Protein AF-A0A1A2BLT1-F1 (afdb_monomer)

pLDDT: mean 90.65, std 16.23, range [33.19, 98.81]

Secondary structure (DSSP, 8-state):
----PPPPPPPP--TT-----SS-PPPP-HHHHHHHHHHHHHHHHHHHHHHHHHHTS---HHHHHHHHHHHHHHHHHHHHHGGGS--GGGTT--HHHHHHHHHHHHHHHHHHHIIIIIHHHHHHGGG-TT-TT-GGGHHHHHHHTTT-THHHH--HHHHHHHHHHHHHHHHHHHHHHHHHHTTT--HHHHHHHHHHHHHHHHHHHHHHHHHHHHTSTTS-TTSHIIIIIIIIIIHHHHHHHHHHHHHHHHHHHHHHHHHHHH-PPP-

Mean predicted aligned error: 6.6 Å

Structure (mmCIF, N/CA/C/O backbone):
data_AF-A0A1A2BLT1-F1
#
_entry.id   AF-A0A1A2BLT1-F1
#
loop_
_atom_site.group_PDB
_atom_site.id
_atom_site.type_symbol
_atom_site.label_atom_id
_atom_site.label_alt_id
_atom_site.label_comp_id
_atom_site.label_asym_id
_atom_site.label_entity_id
_atom_site.label_seq_id
_atom_site.pdbx_PDB_ins_code
_atom_site.Cartn_x
_atom_site.Cartn_y
_atom_site.Cartn_z
_atom_site.occupancy
_atom_site.B_iso_or_equiv
_atom_site.auth_seq_id
_atom_site.auth_comp_id
_atom_site.auth_asym_id
_atom_site.auth_atom_id
_atom_site.pdbx_PDB_model_num
ATOM 1 N N . MET A 1 1 ? -35.273 -28.306 61.645 1.00 44.25 1 MET A N 1
ATOM 2 C CA . MET A 1 1 ? -34.541 -29.049 60.593 1.00 44.25 1 MET A CA 1
ATOM 3 C C . MET A 1 1 ? -35.596 -29.898 59.900 1.00 44.25 1 MET A C 1
ATOM 5 O O . MET A 1 1 ? -36.201 -30.692 60.592 1.00 44.25 1 MET A O 1
ATOM 9 N N . THR A 1 2 ? -36.053 -29.650 58.677 1.00 37.44 2 THR A N 1
ATOM 10 C CA . THR A 1 2 ? -35.340 -29.464 57.402 1.00 37.44 2 THR A CA 1
ATOM 11 C C . THR A 1 2 ? -36.195 -28.631 56.434 1.00 37.44 2 THR A C 1
ATOM 13 O O . THR A 1 2 ? -37.356 -28.954 56.200 1.00 37.44 2 THR A O 1
ATOM 16 N N . THR A 1 3 ? -35.625 -27.575 55.858 1.00 37.31 3 THR A N 1
ATOM 17 C CA . THR A 1 3 ? -36.208 -26.775 54.772 1.00 37.31 3 THR A CA 1
ATOM 18 C C . THR A 1 3 ? -35.843 -27.401 53.422 1.00 37.31 3 THR A C 1
ATOM 20 O O . THR A 1 3 ? -34.664 -27.511 53.095 1.00 37.31 3 THR A O 1
ATOM 23 N N . SER A 1 4 ? -36.833 -27.822 52.625 1.00 37.34 4 SER A N 1
ATOM 24 C CA . SER A 1 4 ? -36.605 -28.282 51.248 1.00 37.34 4 SER A CA 1
ATOM 25 C C . SER A 1 4 ? -36.621 -27.095 50.284 1.00 37.34 4 SER A C 1
ATOM 27 O O . SER A 1 4 ? -37.652 -26.443 50.108 1.00 37.34 4 SER A O 1
ATOM 29 N N . ALA A 1 5 ? -35.481 -26.814 49.660 1.00 39.12 5 ALA A N 1
ATOM 30 C CA . ALA A 1 5 ? -35.361 -25.832 48.592 1.00 39.12 5 ALA A CA 1
ATOM 31 C C . ALA A 1 5 ? -35.910 -26.392 47.266 1.00 39.12 5 ALA A C 1
ATOM 33 O O . ALA A 1 5 ? -35.577 -27.504 46.861 1.00 39.12 5 ALA A O 1
ATOM 34 N N . SER A 1 6 ? -36.739 -25.594 46.591 1.00 39.28 6 SER A N 1
ATOM 35 C CA . SER A 1 6 ? -37.210 -25.817 45.219 1.00 39.28 6 SER A CA 1
ATOM 36 C C . SER A 1 6 ? -36.058 -25.637 44.218 1.00 39.28 6 SER A C 1
ATOM 38 O O . SER A 1 6 ? -35.322 -24.656 44.343 1.00 39.28 6 SER A O 1
ATOM 40 N N . PRO A 1 7 ? -35.918 -26.483 43.180 1.00 41.47 7 PRO A N 1
ATOM 41 C CA . PRO A 1 7 ? -34.934 -26.258 42.134 1.00 41.47 7 PRO A CA 1
ATOM 42 C C . PRO A 1 7 ? -35.400 -25.140 41.193 1.00 41.47 7 PRO A C 1
ATOM 44 O O . PRO A 1 7 ? -36.528 -25.128 40.694 1.00 41.47 7 PRO A O 1
ATOM 47 N N . THR A 1 8 ? -34.515 -24.173 40.978 1.00 37.66 8 THR A N 1
ATOM 48 C CA . THR A 1 8 ? -34.651 -23.074 40.026 1.00 37.66 8 THR A CA 1
ATOM 49 C C . THR A 1 8 ? -34.718 -23.614 38.598 1.00 37.66 8 THR A C 1
ATOM 51 O O . THR A 1 8 ? -33.874 -24.392 38.160 1.00 37.66 8 THR A O 1
ATOM 54 N N . LYS A 1 9 ? -35.746 -23.186 37.856 1.00 40.81 9 LYS A N 1
ATOM 55 C CA . LYS A 1 9 ? -35.907 -23.478 36.429 1.00 40.81 9 LYS A CA 1
ATOM 56 C C . LYS A 1 9 ? -34.688 -22.972 35.656 1.00 40.81 9 LYS A C 1
ATOM 58 O O . LYS A 1 9 ? -34.345 -21.794 35.734 1.00 40.81 9 LYS A O 1
ATOM 63 N N . HIS A 1 10 ? -34.072 -23.877 34.901 1.00 37.19 10 HIS A N 1
ATOM 64 C CA . HIS A 1 10 ? -33.020 -23.583 33.939 1.00 37.19 10 HIS A CA 1
ATOM 65 C C . HIS A 1 10 ? -33.450 -22.459 32.990 1.00 37.19 10 HIS A C 1
ATOM 67 O O . HIS A 1 10 ? -34.480 -22.551 32.319 1.00 37.19 10 HIS A O 1
ATOM 73 N N . GLY A 1 11 ? -32.647 -21.395 32.963 1.00 38.72 11 GLY A N 1
ATOM 74 C CA . GLY A 1 11 ? -32.782 -20.294 32.024 1.00 38.72 11 GLY A CA 1
ATOM 75 C C . GLY A 1 11 ? -32.658 -20.801 30.593 1.00 38.72 11 GLY A C 1
ATOM 76 O O . GLY A 1 11 ? -31.673 -21.437 30.222 1.00 38.72 11 GLY A O 1
ATOM 77 N N . VAL A 1 12 ? -33.688 -20.516 29.805 1.00 40.12 12 VAL A N 1
ATOM 78 C CA . VAL A 1 12 ? -33.705 -20.691 28.357 1.00 40.12 12 VAL A CA 1
ATOM 79 C C . VAL A 1 12 ? -32.574 -19.847 27.766 1.00 40.12 12 VAL A C 1
ATOM 81 O O . VAL A 1 12 ? -32.497 -18.644 28.008 1.00 40.12 12 VAL A O 1
ATOM 84 N N . PHE A 1 13 ? -31.678 -20.493 27.023 1.00 38.88 13 PHE A N 1
ATOM 85 C CA . PHE A 1 13 ? -30.609 -19.840 26.275 1.00 38.88 13 PHE A CA 1
ATOM 86 C C . PHE A 1 13 ? -31.257 -18.992 25.174 1.00 38.88 13 PHE A C 1
ATOM 88 O O . PHE A 1 13 ? -31.797 -19.542 24.216 1.00 38.88 13 PHE A O 1
ATOM 95 N N . ASP A 1 14 ? -31.265 -17.669 25.334 1.00 38.97 14 ASP A N 1
ATOM 96 C CA . ASP A 1 14 ? -31.749 -16.739 24.313 1.00 38.97 14 ASP A CA 1
ATOM 97 C C . ASP A 1 14 ? -30.656 -16.563 23.237 1.00 38.97 14 ASP A C 1
ATOM 99 O O . ASP A 1 14 ? -29.590 -16.007 23.523 1.00 38.97 14 ASP A O 1
ATOM 103 N N . PRO A 1 15 ? -30.858 -17.037 21.992 1.00 37.69 15 PRO A N 1
ATOM 104 C CA . PRO A 1 15 ? -29.839 -16.983 20.950 1.00 37.69 15 PRO A CA 1
ATOM 105 C C . PRO A 1 15 ? -29.700 -15.589 20.306 1.00 37.69 15 PRO A C 1
ATOM 107 O O . PRO A 1 15 ? -28.978 -15.445 19.320 1.00 37.69 15 PRO A O 1
ATOM 110 N N . LYS A 1 16 ? -30.359 -14.547 20.839 1.00 33.19 16 LYS A N 1
ATOM 111 C CA . LYS A 1 16 ? -30.334 -13.176 20.295 1.00 33.19 16 LYS A CA 1
ATOM 112 C C . LYS A 1 16 ? -29.392 -12.198 21.000 1.00 33.19 16 LYS A C 1
ATOM 114 O O . LYS A 1 16 ? -29.523 -10.990 20.810 1.00 33.19 16 LYS A O 1
ATOM 119 N N . VAL A 1 17 ? -28.382 -12.666 21.732 1.00 39.78 17 VAL A N 1
ATOM 120 C CA . VAL A 1 17 ? -27.252 -11.786 22.070 1.00 39.78 17 VAL A CA 1
ATOM 121 C C . VAL A 1 17 ? -26.336 -11.706 20.850 1.00 39.78 17 VAL A C 1
ATOM 123 O O . VAL A 1 17 ? -25.344 -12.428 20.736 1.00 39.78 17 VAL A O 1
ATOM 126 N N . GLU A 1 18 ? -26.693 -10.825 19.908 1.00 38.47 18 GLU A N 1
ATOM 127 C CA . GLU A 1 18 ? -25.766 -10.324 18.894 1.00 38.47 18 GLU A CA 1
ATOM 128 C C . GLU A 1 18 ? -24.447 -10.005 19.598 1.00 38.47 18 GLU A C 1
ATOM 130 O O . GLU A 1 18 ? -24.401 -9.191 20.521 1.00 38.47 18 GLU A O 1
ATOM 135 N N . SER A 1 19 ? -23.377 -10.705 19.220 1.00 37.34 19 SER A N 1
ATOM 136 C CA . SER A 1 19 ? -22.083 -10.570 19.875 1.00 37.34 19 SER A CA 1
ATOM 137 C C . SER A 1 19 ? -21.492 -9.190 19.562 1.00 37.34 19 SER A C 1
ATOM 139 O O . SER A 1 19 ? -20.679 -9.030 18.648 1.00 37.34 19 SER A O 1
ATOM 141 N N . SER A 1 20 ? -21.933 -8.168 20.283 1.00 43.50 20 SER A N 1
ATOM 142 C CA . SER A 1 20 ? -21.412 -6.817 20.193 1.00 43.50 20 SER A CA 1
ATOM 143 C C . SER A 1 20 ? -19.990 -6.855 20.735 1.00 43.50 20 SER A C 1
ATOM 145 O O . SER A 1 20 ? -19.788 -7.077 21.933 1.00 43.50 20 SER A O 1
ATOM 147 N N . SER A 1 21 ? -19.002 -6.710 19.853 1.00 51.38 21 SER A N 1
ATOM 148 C CA . SER A 1 21 ? -17.622 -6.572 20.303 1.00 51.38 21 SER A CA 1
ATOM 149 C C . SER A 1 21 ? -17.536 -5.421 21.318 1.00 51.38 21 SER A C 1
ATOM 151 O O . SER A 1 21 ? -18.110 -4.362 21.062 1.00 51.38 21 SER A O 1
ATOM 153 N N . PRO A 1 22 ? -16.844 -5.600 22.456 1.00 54.06 22 PRO A N 1
ATOM 154 C CA . PRO A 1 22 ? -16.672 -4.554 23.465 1.00 54.06 22 PRO A CA 1
ATOM 155 C C . PRO A 1 22 ? -15.829 -3.365 22.975 1.00 54.06 22 PRO A C 1
ATOM 157 O O . PRO A 1 22 ? -15.752 -2.345 23.661 1.00 54.06 22 PRO A O 1
ATOM 160 N N . ILE A 1 23 ? -15.195 -3.498 21.804 1.00 61.78 23 ILE A N 1
ATOM 161 C CA . ILE A 1 23 ? -14.330 -2.498 21.189 1.00 61.78 23 ILE A CA 1
ATOM 162 C C . ILE A 1 23 ? -14.907 -2.131 19.825 1.00 61.78 23 ILE A C 1
ATOM 164 O O . ILE A 1 23 ? -15.248 -2.995 19.014 1.00 61.78 23 ILE A O 1
ATOM 168 N N . VAL A 1 24 ? -15.038 -0.822 19.605 1.00 65.81 24 VAL A N 1
ATOM 169 C CA . VAL A 1 24 ? -15.700 -0.216 18.449 1.00 65.81 24 VAL A CA 1
ATOM 170 C C . VAL A 1 24 ? -15.192 -0.824 17.139 1.00 65.81 24 VAL A C 1
ATOM 172 O O . VAL A 1 24 ? -14.052 -0.607 16.730 1.00 65.81 24 VAL A O 1
ATOM 175 N N . THR A 1 25 ? -16.067 -1.569 16.465 1.00 77.62 25 THR A N 1
ATOM 176 C CA . THR A 1 25 ? -15.828 -2.080 15.110 1.00 77.62 25 THR A CA 1
ATOM 177 C C . THR A 1 25 ? -16.190 -1.019 14.074 1.00 77.62 25 THR A C 1
ATOM 179 O O . THR A 1 25 ? -16.956 -0.096 14.357 1.00 77.62 25 THR A O 1
ATOM 182 N N . VAL A 1 26 ? -15.649 -1.142 12.860 1.00 84.88 26 VAL A N 1
ATOM 183 C CA . VAL A 1 26 ? -16.043 -0.289 11.731 1.00 84.88 26 VAL A CA 1
ATOM 184 C C . VAL A 1 26 ? -17.507 -0.591 11.373 1.00 84.88 26 VAL A C 1
ATOM 186 O O . VAL A 1 26 ? -17.797 -1.721 10.961 1.00 84.88 26 VAL A O 1
ATOM 189 N N . PRO A 1 27 ? -18.443 0.372 11.510 1.00 86.69 27 PRO A N 1
ATOM 190 C CA . PRO A 1 27 ? -19.843 0.128 11.187 1.00 86.69 27 PRO A CA 1
ATOM 191 C C . PRO A 1 27 ? -20.031 -0.223 9.707 1.00 86.69 27 PRO A C 1
ATOM 193 O O . PRO A 1 27 ? -19.189 0.048 8.848 1.00 86.69 27 PRO A O 1
ATOM 196 N N . ARG A 1 28 ? -21.170 -0.823 9.361 1.00 90.06 28 ARG A N 1
ATOM 197 C CA . ARG A 1 28 ? -21.465 -1.133 7.957 1.00 90.06 28 ARG A CA 1
ATOM 198 C C . ARG A 1 28 ? -21.834 0.148 7.203 1.00 90.06 28 ARG A C 1
ATOM 200 O O . ARG A 1 28 ? -22.713 0.889 7.623 1.00 90.06 28 ARG A O 1
ATOM 207 N N . SER A 1 29 ? -21.214 0.366 6.046 1.00 94.75 29 SER A N 1
ATOM 208 C CA . SER A 1 29 ? -21.577 1.433 5.110 1.00 94.75 29 SER A CA 1
ATOM 209 C C . SER A 1 29 ? -21.545 0.883 3.685 1.00 94.75 29 SER A C 1
ATOM 211 O O . SER A 1 29 ? -20.479 0.568 3.161 1.00 94.75 29 SER A O 1
ATOM 213 N N . ARG A 1 30 ? -22.724 0.730 3.065 1.00 94.62 30 ARG A N 1
ATOM 214 C CA . ARG A 1 30 ? -22.855 0.287 1.665 1.00 94.62 30 ARG A CA 1
ATOM 215 C C . ARG A 1 30 ? -22.100 1.187 0.676 1.00 94.62 30 ARG A C 1
ATOM 217 O O . ARG A 1 30 ? -21.313 0.627 -0.081 1.00 94.62 30 ARG A O 1
ATOM 224 N N . PRO A 1 31 ? -22.265 2.529 0.684 1.00 96.00 31 PRO A N 1
ATOM 225 C CA . PRO A 1 31 ? -21.562 3.376 -0.279 1.00 96.00 31 PRO A CA 1
ATOM 226 C C . PRO A 1 31 ? -20.044 3.301 -0.102 1.00 96.00 31 PRO A C 1
ATOM 228 O O . PRO A 1 31 ? -19.345 3.175 -1.092 1.00 96.00 31 PRO A O 1
ATOM 231 N N . LEU A 1 32 ? -19.536 3.254 1.137 1.00 96.31 32 LEU A N 1
ATOM 232 C CA . LEU A 1 32 ? -18.096 3.121 1.387 1.00 96.31 32 LEU A CA 1
ATOM 233 C C . LEU A 1 32 ? -17.525 1.813 0.817 1.00 96.31 32 LEU A C 1
ATOM 235 O O . LEU A 1 32 ? -16.486 1.820 0.168 1.00 96.31 32 LEU A O 1
ATOM 239 N N . ARG A 1 33 ? -18.222 0.690 1.026 1.00 95.75 33 ARG A N 1
ATOM 240 C CA . ARG A 1 33 ? -17.809 -0.605 0.464 1.00 95.75 33 ARG A CA 1
ATOM 241 C C . ARG A 1 33 ? -17.850 -0.610 -1.056 1.00 95.75 33 ARG A C 1
ATOM 243 O O . ARG A 1 33 ? -16.957 -1.182 -1.663 1.00 95.75 33 ARG A O 1
ATOM 250 N N . LEU A 1 34 ? -18.865 0.016 -1.652 1.00 96.94 34 LEU A N 1
ATOM 251 C CA . LEU A 1 34 ? -18.945 0.160 -3.100 1.00 96.94 34 LEU A CA 1
ATOM 252 C C . LEU A 1 34 ? -17.782 1.007 -3.624 1.00 96.94 34 LEU A C 1
ATOM 254 O O . LEU A 1 34 ? -17.159 0.617 -4.599 1.00 96.94 34 LEU A O 1
ATOM 258 N N . THR A 1 35 ? -17.431 2.104 -2.950 1.00 97.50 35 THR A N 1
ATOM 259 C CA . THR A 1 35 ? -16.247 2.904 -3.288 1.00 97.50 35 THR A CA 1
ATOM 260 C C . THR A 1 35 ? -14.978 2.063 -3.250 1.00 97.50 35 THR A C 1
ATOM 262 O O . THR A 1 35 ? -14.234 2.064 -4.221 1.00 97.50 35 THR A O 1
ATOM 265 N N . TRP A 1 36 ? -14.740 1.307 -2.175 1.00 97.69 36 TRP A N 1
ATOM 266 C CA . TRP A 1 36 ? -13.575 0.421 -2.097 1.00 97.69 36 TRP A CA 1
ATOM 267 C C . TRP A 1 36 ? -13.581 -0.650 -3.186 1.00 97.69 36 TRP A C 1
ATOM 269 O O . TRP A 1 36 ? -12.546 -0.885 -3.799 1.00 97.69 36 TRP A O 1
ATOM 279 N N . LEU A 1 37 ? -14.734 -1.265 -3.457 1.00 97.62 37 LEU A N 1
ATOM 280 C CA . LEU A 1 37 ? -14.868 -2.265 -4.512 1.00 97.62 37 LEU A CA 1
ATOM 281 C C . LEU A 1 37 ? -14.564 -1.669 -5.888 1.00 97.62 37 LEU A C 1
ATOM 283 O O . LEU A 1 37 ? -13.854 -2.291 -6.663 1.00 97.62 37 LEU A O 1
ATOM 287 N N . LEU A 1 38 ? -15.077 -0.477 -6.188 1.00 98.06 38 LEU A N 1
ATOM 288 C CA . LEU A 1 38 ? -14.835 0.181 -7.468 1.00 98.06 38 LEU A CA 1
ATOM 289 C C . LEU A 1 38 ? -13.370 0.589 -7.613 1.00 98.06 38 LEU A C 1
ATOM 291 O O . LEU A 1 38 ? -12.787 0.313 -8.649 1.00 98.06 38 LEU A O 1
ATOM 295 N N . LEU A 1 39 ? -12.772 1.183 -6.579 1.00 98.31 39 LEU A N 1
ATOM 296 C CA . LEU A 1 39 ? -11.383 1.645 -6.600 1.00 98.31 39 LEU A CA 1
ATOM 297 C C . LEU A 1 39 ? -10.379 0.486 -6.673 1.00 98.31 39 LEU A C 1
ATOM 299 O O . LEU A 1 39 ? -9.555 0.420 -7.579 1.00 98.31 39 LEU A O 1
ATOM 303 N N . PHE A 1 40 ? -10.439 -0.455 -5.731 1.00 98.12 40 PHE A N 1
ATOM 304 C CA . PHE A 1 40 ? -9.493 -1.572 -5.713 1.00 98.12 40 PHE A CA 1
ATOM 305 C C . PHE A 1 40 ? -9.836 -2.632 -6.758 1.00 98.12 40 PHE A C 1
ATOM 307 O O . PHE A 1 40 ? -8.933 -3.276 -7.283 1.00 98.12 40 PHE A O 1
ATOM 314 N N . GLY A 1 41 ? -11.116 -2.795 -7.100 1.00 97.50 41 GLY A N 1
ATOM 315 C CA . GLY A 1 41 ? -11.545 -3.675 -8.183 1.00 97.50 41 GLY A CA 1
ATOM 316 C C . GLY A 1 41 ? -11.118 -3.155 -9.551 1.00 97.50 41 GLY A C 1
ATOM 317 O O . GLY A 1 41 ? -10.581 -3.937 -10.332 1.00 97.50 41 GLY A O 1
ATOM 318 N N . SER A 1 42 ? -11.264 -1.851 -9.835 1.00 97.62 42 SER A N 1
ATOM 319 C CA . SER A 1 42 ? -10.739 -1.274 -11.083 1.00 97.62 42 SER A CA 1
ATOM 320 C C . SER A 1 42 ? -9.227 -1.438 -11.167 1.00 97.62 42 SER A C 1
ATOM 322 O O . SER A 1 42 ? -8.707 -1.764 -12.231 1.00 97.62 42 SER A O 1
ATOM 324 N N . PHE A 1 43 ? -8.509 -1.249 -10.057 1.00 97.12 43 PHE A N 1
ATOM 325 C CA . PHE A 1 43 ? -7.064 -1.438 -10.030 1.00 97.12 43 PHE A CA 1
ATOM 326 C C . PHE A 1 43 ? -6.660 -2.902 -10.236 1.00 97.12 43 PHE A C 1
ATOM 328 O O . PHE A 1 43 ? -5.839 -3.182 -11.105 1.00 97.12 43 PHE A O 1
ATOM 335 N N . ALA A 1 44 ? -7.291 -3.850 -9.542 1.00 96.44 44 ALA A N 1
ATOM 336 C CA . ALA A 1 44 ? -7.028 -5.276 -9.728 1.00 96.44 44 ALA A CA 1
ATOM 337 C C . ALA A 1 44 ? -7.294 -5.736 -11.173 1.00 96.44 44 ALA A C 1
ATOM 339 O O . ALA A 1 44 ? -6.472 -6.438 -11.755 1.00 96.44 44 ALA A O 1
ATOM 340 N N . ILE A 1 45 ? -8.405 -5.297 -11.778 1.00 97.06 45 ILE A N 1
ATOM 341 C CA . ILE A 1 45 ? -8.759 -5.626 -13.169 1.00 97.06 45 ILE A CA 1
ATOM 342 C C . ILE A 1 45 ? -7.809 -4.953 -14.166 1.00 97.06 45 ILE A C 1
ATOM 344 O O . ILE A 1 45 ? -7.583 -5.491 -15.250 1.00 97.06 45 ILE A O 1
ATOM 348 N N . SER A 1 46 ? -7.218 -3.806 -13.815 1.00 96.19 46 SER A N 1
ATOM 349 C CA . SER A 1 46 ? -6.305 -3.116 -14.726 1.00 96.19 46 SER A CA 1
ATOM 350 C C . SER A 1 46 ? -5.059 -3.938 -15.059 1.00 96.19 46 SER A C 1
ATOM 352 O O . SER A 1 46 ? -4.610 -3.858 -16.191 1.00 96.19 46 SER A O 1
ATOM 354 N N . PHE A 1 47 ? -4.570 -4.813 -14.170 1.00 93.88 47 PHE A N 1
ATOM 355 C CA . PHE A 1 47 ? -3.425 -5.688 -14.469 1.00 93.88 47 PHE A CA 1
ATOM 356 C C . PHE A 1 47 ? -3.647 -6.568 -15.719 1.00 93.88 47 PHE A C 1
ATOM 358 O O . PHE A 1 47 ? -2.924 -6.383 -16.701 1.00 93.88 47 PHE A O 1
ATOM 365 N N . PRO A 1 48 ? -4.631 -7.494 -15.749 1.00 96.25 48 PRO A N 1
ATOM 366 C CA . PRO A 1 48 ? -4.870 -8.321 -16.931 1.00 96.25 48 PRO A CA 1
ATOM 367 C C . PRO A 1 48 ? -5.385 -7.514 -18.130 1.00 96.25 48 PRO A C 1
ATOM 369 O O . PRO A 1 48 ? -5.049 -7.832 -19.267 1.00 96.25 48 PRO A O 1
ATOM 372 N N . LEU A 1 49 ? -6.165 -6.450 -17.910 1.00 96.62 49 LEU A N 1
ATOM 373 C CA . LEU A 1 49 ? -6.663 -5.624 -19.012 1.00 96.62 49 LEU A CA 1
ATOM 374 C C . LEU A 1 49 ? -5.520 -4.904 -19.741 1.00 96.62 49 LEU A C 1
ATOM 376 O O . LEU A 1 49 ? -5.447 -4.940 -20.966 1.00 96.62 49 LEU A O 1
ATOM 380 N N . CYS A 1 50 ? -4.616 -4.268 -18.996 1.00 95.94 50 CYS A N 1
ATOM 381 C CA . CYS A 1 50 ? -3.479 -3.546 -19.555 1.00 95.94 50 CYS A CA 1
ATOM 382 C C . CYS A 1 50 ? -2.513 -4.489 -20.282 1.00 95.94 50 CYS A C 1
ATOM 384 O O . CYS A 1 50 ? -1.980 -4.110 -21.321 1.00 95.94 50 CYS A O 1
ATOM 386 N N . MET A 1 51 ? -2.336 -5.721 -19.794 1.00 95.94 51 MET A N 1
ATOM 387 C CA . MET A 1 51 ? -1.612 -6.768 -20.522 1.00 95.94 51 MET A CA 1
ATOM 388 C C . MET A 1 51 ? -2.217 -7.021 -21.908 1.00 95.94 51 MET A C 1
ATOM 390 O O . MET A 1 51 ? -1.525 -6.879 -22.911 1.00 95.94 51 MET A O 1
ATOM 394 N N . VAL A 1 52 ? -3.514 -7.326 -21.983 1.00 97.06 52 VAL A N 1
ATOM 395 C CA . VAL A 1 52 ? -4.188 -7.597 -23.265 1.00 97.06 52 VAL A CA 1
ATOM 396 C C . VAL A 1 52 ? -4.091 -6.393 -24.205 1.00 97.06 52 VAL A C 1
ATOM 398 O O . VAL A 1 52 ? -3.765 -6.549 -25.380 1.00 97.06 52 VAL A O 1
ATOM 401 N N . LEU A 1 53 ? -4.305 -5.176 -23.694 1.00 97.56 53 LEU A N 1
ATOM 402 C CA . LEU A 1 53 ? -4.206 -3.958 -24.504 1.00 97.56 53 LEU A CA 1
ATOM 403 C C . LEU A 1 53 ? -2.818 -3.785 -25.136 1.00 97.56 53 LEU A C 1
ATOM 405 O O . LEU A 1 53 ? -2.724 -3.403 -26.299 1.00 97.56 53 LEU A O 1
ATOM 409 N N . VAL A 1 54 ? -1.745 -4.071 -24.400 1.00 97.38 54 VAL A N 1
ATOM 410 C CA . VAL A 1 54 ? -0.378 -3.902 -24.912 1.00 97.38 54 VAL A CA 1
ATOM 411 C C . VAL A 1 54 ? 0.023 -5.027 -25.859 1.00 97.38 54 VAL A C 1
ATOM 413 O O . VAL A 1 54 ? 0.546 -4.745 -26.933 1.00 97.38 54 VAL A O 1
ATOM 416 N N . PHE A 1 55 ? -0.198 -6.287 -25.480 1.00 97.12 55 PHE A N 1
ATOM 417 C CA . PHE A 1 55 ? 0.391 -7.423 -26.198 1.00 97.12 55 PHE A CA 1
ATOM 418 C C . PHE A 1 55 ? -0.514 -8.021 -27.274 1.00 97.12 55 PHE A C 1
ATOM 420 O O . PHE A 1 55 ? 0.005 -8.501 -28.274 1.00 97.12 55 PHE A O 1
ATOM 427 N N . GLU A 1 56 ? -1.837 -7.948 -27.112 1.00 97.00 56 GLU A N 1
ATOM 428 C CA . GLU A 1 56 ? -2.792 -8.507 -28.082 1.00 97.00 56 GLU A CA 1
ATOM 429 C C . GLU A 1 56 ? -3.371 -7.425 -29.000 1.00 97.00 56 GLU A C 1
ATOM 431 O O . GLU A 1 56 ? -3.556 -7.643 -30.194 1.00 97.00 56 GLU A O 1
ATOM 436 N N . VAL A 1 57 ? -3.650 -6.235 -28.454 1.00 97.00 57 VAL A N 1
ATOM 437 C CA . VAL A 1 57 ? -4.231 -5.118 -29.225 1.00 97.00 57 VAL A CA 1
ATOM 438 C C . VAL A 1 57 ? -3.150 -4.196 -29.810 1.00 97.00 57 VAL A C 1
ATOM 440 O O . VAL A 1 57 ? -3.398 -3.511 -30.799 1.00 97.00 57 VAL A O 1
ATOM 443 N N . GLY A 1 58 ? -1.940 -4.186 -29.240 1.00 96.19 58 GLY A N 1
ATOM 444 C CA . GLY A 1 58 ? -0.810 -3.394 -29.740 1.00 96.19 58 GLY A CA 1
ATOM 445 C C . GLY A 1 58 ? -0.815 -1.924 -29.308 1.00 96.19 58 GLY A C 1
ATOM 446 O O . GLY A 1 58 ? -0.260 -1.076 -30.007 1.00 96.19 58 GLY A O 1
ATOM 447 N N . PHE A 1 59 ? -1.454 -1.589 -28.183 1.00 97.56 59 PHE A N 1
ATOM 448 C CA . PHE A 1 59 ? -1.419 -0.231 -27.633 1.00 97.56 59 PHE A CA 1
ATOM 449 C C . PHE A 1 59 ? -0.031 0.126 -27.090 1.00 97.56 59 PHE A C 1
ATOM 451 O O . PHE A 1 59 ? 0.738 -0.740 -26.668 1.00 97.56 59 PHE A O 1
ATOM 458 N N . ASP A 1 60 ? 0.271 1.429 -27.041 1.00 96.56 60 ASP A N 1
ATOM 459 C CA . ASP A 1 60 ? 1.541 1.908 -26.500 1.00 96.56 60 ASP A CA 1
ATOM 460 C C . ASP A 1 60 ? 1.724 1.490 -25.033 1.00 96.56 60 ASP A C 1
ATOM 462 O O . ASP A 1 60 ? 0.971 1.872 -24.132 1.00 96.56 60 ASP A O 1
ATOM 466 N N . ARG A 1 61 ? 2.782 0.716 -24.798 1.00 95.00 61 ARG A N 1
ATOM 467 C CA . ARG A 1 61 ? 3.120 0.129 -23.502 1.00 95.00 61 ARG A CA 1
ATOM 468 C C . ARG A 1 61 ? 3.281 1.169 -22.397 1.00 95.00 61 ARG A C 1
ATOM 470 O O . ARG A 1 61 ? 2.844 0.930 -21.267 1.00 95.00 61 ARG A O 1
ATOM 477 N N . ARG A 1 62 ? 3.947 2.289 -22.697 1.00 94.31 62 ARG A N 1
ATOM 478 C CA . ARG A 1 62 ? 4.286 3.316 -21.702 1.00 94.31 62 ARG A CA 1
ATOM 479 C C . ARG A 1 62 ? 3.058 4.132 -21.326 1.00 94.31 62 ARG A C 1
ATOM 481 O O . ARG A 1 62 ? 2.862 4.424 -20.147 1.00 94.31 62 ARG A O 1
ATOM 488 N N . LEU A 1 63 ? 2.210 4.452 -22.298 1.00 95.81 63 LEU A N 1
ATOM 489 C CA . LEU A 1 63 ? 0.933 5.120 -22.099 1.00 95.81 63 LEU A CA 1
ATOM 490 C C . LEU A 1 63 ? -0.012 4.249 -21.271 1.00 95.81 63 LEU A C 1
ATOM 492 O O . LEU A 1 63 ? -0.537 4.719 -20.263 1.00 95.81 63 LEU A O 1
ATOM 496 N N . VAL A 1 64 ? -0.185 2.977 -21.642 1.00 97.06 64 VAL A N 1
ATOM 497 C CA . VAL A 1 64 ? -1.025 2.040 -20.879 1.00 97.06 64 VAL A CA 1
ATOM 498 C C . VAL A 1 64 ? -0.496 1.878 -19.451 1.00 97.06 64 VAL A C 1
ATOM 500 O O . VAL A 1 64 ? -1.276 1.955 -18.501 1.00 97.06 64 VAL A O 1
ATOM 503 N N . GLY A 1 65 ? 0.825 1.760 -19.278 1.00 96.00 65 GLY A N 1
ATOM 504 C CA . GLY A 1 65 ? 1.449 1.703 -17.955 1.00 96.00 65 GLY A CA 1
ATOM 505 C C . GLY A 1 65 ? 1.195 2.970 -17.135 1.00 96.00 65 GLY A C 1
ATOM 506 O O . GLY A 1 65 ? 0.824 2.894 -15.970 1.00 96.00 65 GLY A O 1
ATOM 507 N N . SER A 1 66 ? 1.292 4.142 -17.761 1.00 96.69 66 SER A N 1
ATOM 508 C CA . SER A 1 66 ? 1.004 5.436 -17.129 1.00 96.69 66 SER A CA 1
ATOM 509 C C . SER A 1 66 ? -0.445 5.536 -16.646 1.00 96.69 66 SER A C 1
ATOM 511 O O . SER A 1 66 ? -0.692 5.941 -15.510 1.00 96.69 66 SER A O 1
ATOM 513 N N . ILE A 1 67 ? -1.408 5.111 -17.471 1.00 96.94 67 ILE A N 1
ATOM 514 C CA . ILE A 1 67 ? -2.833 5.067 -17.111 1.00 96.94 67 ILE A CA 1
ATOM 515 C C . ILE A 1 67 ? -3.058 4.125 -15.924 1.00 96.94 67 ILE A C 1
ATOM 517 O O . ILE A 1 67 ? -3.758 4.478 -14.973 1.00 96.94 67 ILE A O 1
ATOM 521 N N . MET A 1 68 ? -2.435 2.945 -15.950 1.00 96.75 68 MET A N 1
ATOM 522 C CA . MET A 1 68 ? -2.524 1.977 -14.861 1.00 96.75 68 MET A CA 1
ATOM 523 C C . MET A 1 68 ? -1.940 2.526 -13.554 1.00 96.75 68 MET A C 1
ATOM 525 O O . MET A 1 68 ? -2.561 2.373 -12.503 1.00 96.75 68 MET A O 1
ATOM 529 N N . SER A 1 69 ? -0.797 3.217 -13.603 1.00 96.38 69 SER A N 1
ATOM 530 C CA . SER A 1 69 ? -0.203 3.860 -12.425 1.00 96.38 69 SER A CA 1
ATOM 531 C C . SER A 1 69 ? -1.100 4.959 -11.854 1.00 96.38 69 SER A C 1
ATOM 533 O O . SER A 1 69 ? -1.294 5.015 -10.642 1.00 96.38 69 SER A O 1
ATOM 535 N N . VAL A 1 70 ? -1.712 5.789 -12.707 1.00 97.56 70 VAL A N 1
ATOM 536 C CA . VAL A 1 70 ? -2.687 6.807 -12.278 1.00 97.56 70 VAL A CA 1
ATOM 537 C C . VAL A 1 70 ? -3.896 6.159 -11.598 1.00 97.56 70 VAL A C 1
ATOM 539 O O . VAL A 1 70 ? -4.286 6.585 -10.510 1.00 97.56 70 VAL A O 1
ATOM 542 N N . ASN A 1 71 ? -4.461 5.103 -12.192 1.00 97.62 71 ASN A N 1
ATOM 543 C CA . ASN A 1 71 ? -5.549 4.331 -11.587 1.00 97.62 71 ASN A CA 1
ATOM 544 C C . ASN A 1 71 ? -5.134 3.744 -10.226 1.00 97.62 71 ASN A C 1
ATOM 546 O O . ASN A 1 71 ? -5.889 3.845 -9.263 1.00 97.62 71 ASN A O 1
ATOM 550 N N . GLY A 1 72 ? -3.911 3.216 -10.116 1.00 96.56 72 GLY A N 1
ATOM 551 C CA . GLY A 1 72 ? -3.334 2.745 -8.857 1.00 96.56 72 GLY A CA 1
ATOM 552 C C . GLY A 1 72 ? -3.272 3.838 -7.790 1.00 96.56 72 GLY A C 1
ATOM 553 O O . GLY A 1 72 ? -3.775 3.642 -6.685 1.00 96.56 72 GLY A O 1
ATOM 554 N N . CYS A 1 73 ? -2.745 5.021 -8.117 1.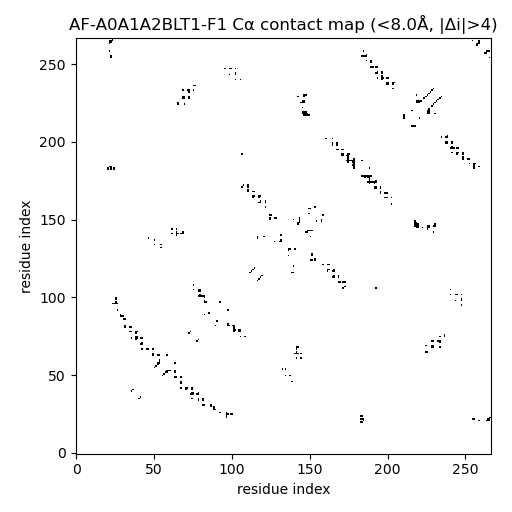00 96.31 73 CYS A N 1
ATOM 555 C CA . CYS A 1 73 ? -2.713 6.153 -7.187 1.00 96.31 73 CYS A CA 1
ATOM 556 C C . CYS A 1 73 ? -4.116 6.573 -6.731 1.00 96.31 73 CYS A C 1
ATOM 558 O O . CYS A 1 73 ? -4.335 6.776 -5.536 1.00 96.31 73 CYS A O 1
ATOM 560 N N . ILE A 1 74 ? -5.077 6.667 -7.657 1.00 97.69 74 ILE A N 1
ATOM 561 C CA . ILE A 1 74 ? -6.476 6.985 -7.335 1.00 97.69 74 ILE A CA 1
ATOM 562 C C . ILE A 1 74 ? -7.069 5.916 -6.414 1.00 97.69 74 ILE A C 1
ATOM 564 O O . ILE A 1 74 ? -7.735 6.255 -5.435 1.00 97.69 74 ILE A O 1
ATOM 568 N N . ALA A 1 75 ? -6.807 4.637 -6.684 1.00 98.00 75 ALA A N 1
ATOM 569 C CA . ALA A 1 75 ? -7.312 3.537 -5.879 1.00 98.00 75 ALA A CA 1
ATOM 570 C C . ALA A 1 75 ? -6.752 3.561 -4.452 1.00 98.00 75 ALA A C 1
ATOM 572 O O . ALA A 1 75 ? -7.518 3.478 -3.492 1.00 98.00 75 ALA A O 1
ATOM 573 N N . TYR A 1 76 ? -5.440 3.744 -4.302 1.00 97.25 76 TYR A N 1
ATOM 574 C CA . TYR A 1 76 ? -4.771 3.793 -3.003 1.00 97.25 76 TYR A CA 1
ATOM 575 C C . TYR A 1 76 ? -5.160 5.017 -2.180 1.00 97.25 76 TYR A C 1
ATOM 577 O O . TYR A 1 76 ? -5.638 4.879 -1.051 1.00 97.25 76 TYR A O 1
ATOM 585 N N . LEU A 1 77 ? -5.002 6.216 -2.747 1.00 96.50 77 LEU A N 1
ATOM 586 C CA . LEU A 1 77 ? -5.333 7.460 -2.056 1.00 96.50 77 LEU A CA 1
ATOM 587 C C . LEU A 1 77 ? -6.832 7.556 -1.788 1.00 96.50 77 LEU A C 1
ATOM 589 O O . LEU A 1 77 ? -7.245 7.843 -0.666 1.00 96.50 77 LEU A O 1
ATOM 593 N N . GLY A 1 78 ? -7.650 7.277 -2.804 1.00 97.25 78 GLY A N 1
ATOM 594 C CA . GLY A 1 78 ? -9.101 7.293 -2.694 1.00 97.25 78 GLY A CA 1
ATOM 595 C C . GLY A 1 78 ? -9.599 6.251 -1.702 1.00 97.25 78 GLY A C 1
ATOM 596 O O . GLY A 1 78 ? -10.450 6.564 -0.876 1.00 97.25 78 GLY A O 1
ATOM 597 N N . GLY A 1 79 ? -9.042 5.038 -1.717 1.00 97.38 79 GLY A N 1
ATOM 598 C CA . GLY A 1 79 ? -9.419 3.959 -0.809 1.00 97.38 79 GLY A CA 1
ATOM 599 C C . GLY A 1 79 ? -9.105 4.298 0.645 1.00 97.38 79 GLY A C 1
ATOM 600 O O . GLY A 1 79 ? -9.978 4.171 1.509 1.00 97.38 79 GLY A O 1
ATOM 601 N N . PHE A 1 80 ? -7.898 4.808 0.903 1.00 97.25 80 PHE A N 1
ATOM 602 C CA . PHE A 1 80 ? -7.486 5.291 2.220 1.00 97.25 80 PHE A CA 1
ATOM 603 C C . PHE A 1 80 ? -8.349 6.469 2.699 1.00 97.25 80 PHE A C 1
ATOM 605 O O . PHE A 1 80 ? -8.842 6.471 3.830 1.00 97.25 80 PHE A O 1
ATOM 612 N N . ALA A 1 81 ? -8.593 7.450 1.826 1.00 97.06 81 ALA A N 1
ATOM 613 C CA . ALA A 1 81 ? -9.352 8.653 2.150 1.00 97.06 81 ALA A CA 1
ATOM 614 C C . ALA A 1 81 ? -10.875 8.431 2.210 1.00 97.06 81 ALA A C 1
ATOM 616 O O . ALA A 1 81 ? -11.591 9.256 2.781 1.00 97.06 81 ALA A O 1
ATOM 617 N N . ALA A 1 82 ? -11.398 7.326 1.664 1.00 97.25 82 ALA A N 1
ATOM 618 C CA . ALA A 1 82 ? -12.836 7.108 1.499 1.00 97.25 82 ALA A CA 1
ATOM 619 C C . ALA A 1 82 ? -13.617 7.170 2.820 1.00 97.25 82 ALA A C 1
ATOM 621 O O . ALA A 1 82 ? -14.761 7.628 2.851 1.00 97.25 82 ALA A O 1
ATOM 622 N N . ALA A 1 83 ? -12.996 6.760 3.929 1.00 96.12 83 ALA A N 1
ATOM 623 C CA . ALA A 1 83 ? -13.599 6.825 5.259 1.00 96.12 83 ALA A CA 1
ATOM 624 C C . ALA A 1 83 ? -13.776 8.262 5.789 1.00 96.12 83 ALA A C 1
ATOM 626 O O . ALA A 1 83 ? -14.508 8.472 6.758 1.00 96.12 83 ALA A O 1
ATOM 627 N N . PHE A 1 84 ? -13.150 9.257 5.160 1.00 96.06 84 PHE A N 1
ATOM 628 C CA . PHE A 1 84 ? -13.265 10.679 5.495 1.00 96.06 84 PHE A CA 1
ATOM 629 C C . PHE A 1 84 ? -14.193 11.444 4.547 1.00 96.06 84 PHE A C 1
ATOM 631 O O . PHE A 1 84 ? -14.537 12.590 4.825 1.00 96.06 84 PHE A O 1
ATOM 638 N N . LEU A 1 85 ? -14.669 10.805 3.476 1.00 94.56 85 LEU A N 1
ATOM 639 C CA . LEU A 1 85 ? -15.602 11.429 2.548 1.00 94.56 85 LEU A CA 1
ATOM 640 C C . LEU A 1 85 ? -16.965 11.712 3.214 1.00 94.56 85 LEU A C 1
ATOM 642 O O . LEU A 1 85 ? -17.380 11.006 4.150 1.00 94.56 85 LEU A O 1
ATOM 646 N N . PRO A 1 86 ? -17.698 12.734 2.731 1.00 93.19 86 PRO A N 1
ATOM 647 C CA . PRO A 1 86 ? -18.945 13.204 3.334 1.00 93.19 86 PRO A CA 1
ATOM 648 C C . PRO A 1 86 ? -20.162 12.322 2.985 1.00 93.19 86 PRO A C 1
ATOM 650 O O . PRO A 1 86 ? -21.262 12.816 2.734 1.00 93.19 86 PRO A O 1
ATOM 653 N N . TYR A 1 87 ? -20.005 10.995 2.983 1.00 92.25 87 TYR A N 1
ATOM 654 C CA . TYR A 1 87 ? -21.120 10.070 2.776 1.00 92.25 87 TYR A CA 1
ATOM 655 C C . TYR A 1 87 ? -22.158 10.199 3.896 1.00 92.25 87 TYR A C 1
ATOM 657 O O . TYR A 1 87 ? -21.821 10.203 5.083 1.00 92.25 87 TYR A O 1
ATOM 665 N N . ARG A 1 88 ? -23.449 10.217 3.531 1.00 92.81 88 ARG A N 1
ATOM 666 C CA . ARG A 1 88 ? -24.562 10.289 4.499 1.00 92.81 88 ARG A CA 1
ATOM 667 C C . ARG A 1 88 ? -24.496 9.170 5.545 1.00 92.81 88 ARG A C 1
ATOM 669 O O . ARG A 1 88 ? -24.717 9.431 6.721 1.00 92.81 88 ARG A O 1
ATOM 676 N N . SER A 1 89 ? -24.117 7.958 5.136 1.00 93.12 89 SER A N 1
ATOM 677 C CA . SER A 1 89 ? -23.979 6.789 6.019 1.00 93.12 89 SER A CA 1
ATOM 678 C C . SER A 1 89 ? -22.821 6.876 7.019 1.00 93.12 89 SER A C 1
ATOM 680 O O . SER A 1 89 ? -22.778 6.081 7.953 1.00 93.12 89 SER A O 1
ATOM 682 N N . LEU A 1 90 ? -21.887 7.816 6.839 1.00 93.75 90 LEU A N 1
ATOM 683 C CA . LEU A 1 90 ? -20.754 8.016 7.743 1.00 93.75 90 LEU A CA 1
ATOM 684 C C . LEU A 1 90 ? -20.980 9.172 8.729 1.00 93.75 90 LEU A C 1
ATOM 686 O O . LEU A 1 90 ? -20.139 9.398 9.593 1.00 93.75 90 LEU A O 1
ATOM 690 N N . ARG A 1 91 ? -22.083 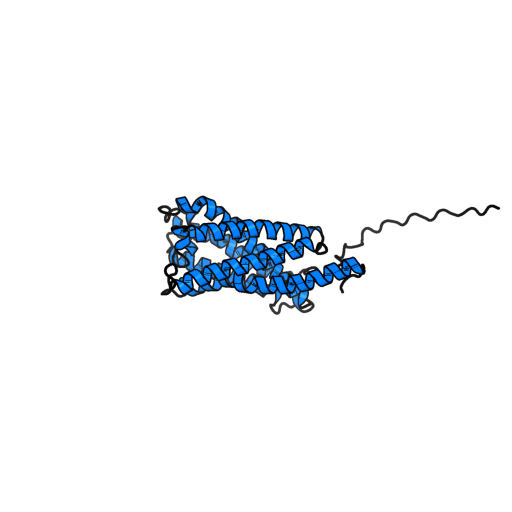9.930 8.631 1.00 92.06 91 ARG A N 1
ATOM 691 C CA . ARG A 1 91 ? -22.321 11.118 9.481 1.00 92.06 91 ARG A CA 1
ATOM 692 C C . ARG A 1 91 ? -22.273 10.812 10.978 1.00 92.06 91 ARG A C 1
ATOM 694 O O . ARG A 1 91 ? -21.752 11.618 11.733 1.00 92.06 91 ARG A O 1
ATOM 701 N N . ASN A 1 92 ? -22.735 9.626 11.367 1.00 91.44 92 ASN A N 1
ATOM 702 C CA . ASN A 1 92 ? -22.748 9.181 12.762 1.00 91.44 92 ASN A CA 1
ATOM 703 C C . ASN A 1 92 ? -21.471 8.427 13.163 1.00 91.44 92 ASN A C 1
ATOM 705 O O . ASN A 1 92 ? -21.402 7.889 14.263 1.00 91.44 92 ASN A O 1
ATOM 709 N N . TRP A 1 93 ? -20.481 8.325 12.271 1.00 93.44 93 TRP A N 1
ATOM 710 C CA . TRP A 1 93 ? -19.226 7.670 12.611 1.00 93.44 93 TRP A CA 1
ATOM 711 C C . TRP A 1 93 ? -18.356 8.592 13.446 1.00 93.44 93 TRP A C 1
ATOM 713 O O . TRP A 1 93 ? -18.089 9.732 13.060 1.00 93.44 93 TRP A O 1
ATOM 723 N N . THR A 1 94 ? -17.834 8.057 14.542 1.00 93.81 94 THR A N 1
ATOM 724 C CA . THR A 1 94 ? -16.841 8.753 15.353 1.00 93.81 94 THR A CA 1
ATOM 725 C C . THR A 1 94 ? -15.538 8.935 14.565 1.00 93.81 94 THR A C 1
ATOM 727 O O . THR A 1 94 ? -15.226 8.138 13.667 1.00 93.81 94 THR A O 1
ATOM 730 N N . PRO A 1 95 ? -14.705 9.930 14.921 1.00 93.88 95 PRO A N 1
ATOM 731 C CA . PRO A 1 95 ? -13.379 10.080 14.325 1.00 93.88 95 PRO A CA 1
ATOM 732 C C . PRO A 1 95 ? -12.534 8.800 14.417 1.00 93.88 95 PRO A C 1
ATOM 734 O O . PRO A 1 95 ? -11.810 8.463 13.483 1.00 93.88 95 PRO A O 1
ATOM 737 N N . PHE A 1 96 ? -12.670 8.038 15.509 1.00 94.50 96 PHE A N 1
ATOM 738 C CA . PHE A 1 96 ? -11.951 6.777 15.689 1.00 94.50 96 PHE A CA 1
ATOM 739 C C . PHE A 1 96 ? -12.433 5.671 14.738 1.00 94.50 96 PHE A C 1
ATOM 741 O O . PHE A 1 96 ? -11.609 4.909 14.238 1.00 94.50 96 PHE A O 1
ATOM 748 N N . GLN A 1 97 ? -13.732 5.597 14.429 1.00 94.94 97 GLN A N 1
ATOM 749 C CA . GLN A 1 97 ? -14.259 4.650 13.435 1.00 94.94 97 GLN A CA 1
ATOM 750 C C . GLN A 1 97 ? -13.738 4.955 12.031 1.00 94.94 97 GLN A C 1
ATOM 752 O O . GLN A 1 97 ? -13.336 4.040 11.314 1.00 94.94 97 GLN A O 1
ATOM 757 N N . ARG A 1 98 ? -13.694 6.239 11.654 1.00 96.19 98 ARG A N 1
ATOM 758 C CA . ARG A 1 98 ? -13.146 6.677 10.361 1.00 96.19 98 ARG A CA 1
ATOM 759 C C . ARG A 1 98 ? -11.656 6.370 10.252 1.00 96.19 98 ARG A C 1
ATOM 761 O O . ARG A 1 98 ? -11.231 5.771 9.271 1.00 96.19 98 ARG A O 1
ATOM 768 N N . LEU A 1 99 ? -10.894 6.692 11.299 1.00 97.00 99 LEU A N 1
ATOM 769 C CA . LEU A 1 99 ? -9.475 6.357 11.395 1.00 97.00 99 LEU A CA 1
ATOM 770 C C . LEU A 1 99 ? -9.240 4.842 11.305 1.00 97.00 99 LEU A C 1
ATOM 772 O O . LEU A 1 99 ? -8.391 4.404 10.538 1.00 97.00 99 LEU A O 1
ATOM 776 N N . THR A 1 100 ? -10.023 4.041 12.034 1.00 96.50 100 THR A N 1
ATOM 777 C CA . THR A 1 100 ? -9.935 2.572 11.987 1.00 96.50 100 THR A CA 1
ATOM 778 C C . THR A 1 100 ? -10.193 2.054 10.574 1.00 96.50 100 THR A C 1
ATOM 780 O O . THR A 1 100 ? -9.443 1.218 10.085 1.00 96.50 100 THR A O 1
ATOM 783 N N . ALA A 1 101 ? -11.213 2.568 9.884 1.00 96.81 101 ALA A N 1
ATOM 784 C CA . ALA A 1 101 ? -11.505 2.169 8.512 1.00 96.81 101 ALA A CA 1
ATOM 785 C C . ALA A 1 101 ? -10.371 2.526 7.538 1.00 96.81 101 ALA A C 1
ATOM 787 O O . ALA A 1 101 ? -10.001 1.686 6.720 1.00 96.81 101 ALA A O 1
ATOM 788 N N . ALA A 1 102 ? -9.793 3.726 7.644 1.00 97.75 102 ALA A N 1
ATOM 789 C CA . ALA A 1 102 ? -8.663 4.144 6.814 1.00 97.75 102 ALA A CA 1
ATOM 790 C C . ALA A 1 102 ? -7.421 3.265 7.045 1.00 97.75 102 ALA A C 1
ATOM 792 O O . ALA A 1 102 ? -6.846 2.747 6.090 1.00 97.75 102 ALA A O 1
ATOM 793 N N . VAL A 1 103 ? -7.061 3.023 8.312 1.00 97.94 103 VAL A N 1
ATOM 794 C CA . VAL A 1 103 ? -5.914 2.181 8.694 1.00 97.94 103 VAL A CA 1
ATOM 795 C C . VAL A 1 103 ? -6.090 0.744 8.224 1.00 97.94 103 VAL A C 1
ATOM 797 O O . VAL A 1 103 ? -5.178 0.191 7.619 1.00 97.94 103 VAL A O 1
ATOM 800 N N . LEU A 1 104 ? -7.259 0.139 8.451 1.00 97.31 104 LEU A N 1
ATOM 801 C CA . LEU A 1 104 ? -7.515 -1.229 7.997 1.00 97.31 104 LEU A CA 1
ATOM 802 C C . LEU A 1 104 ? -7.495 -1.332 6.473 1.00 97.31 104 LEU A C 1
ATOM 804 O O . LEU A 1 104 ? -6.971 -2.309 5.951 1.00 97.31 104 LEU A O 1
ATOM 808 N N . THR A 1 105 ? -8.027 -0.327 5.770 1.00 97.50 105 THR A N 1
ATOM 809 C CA . THR A 1 105 ? -7.987 -0.294 4.304 1.00 97.50 105 THR A CA 1
ATOM 810 C C . THR A 1 105 ? -6.547 -0.289 3.814 1.00 97.50 105 THR A C 1
ATOM 812 O O . THR A 1 105 ? -6.185 -1.183 3.059 1.00 97.50 105 THR A O 1
ATOM 815 N N . PHE A 1 106 ? -5.720 0.642 4.307 1.00 97.88 106 PHE A N 1
ATOM 816 C CA . PHE A 1 106 ? -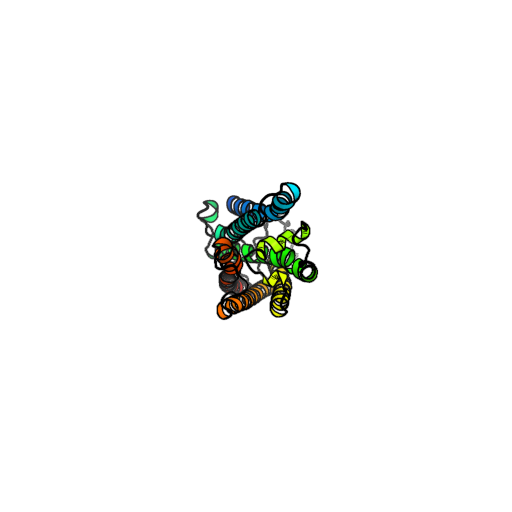4.301 0.706 3.952 1.00 97.88 106 PHE A CA 1
ATOM 817 C C . PHE A 1 106 ? -3.565 -0.587 4.295 1.00 97.88 106 PHE A C 1
ATOM 819 O O . PHE A 1 106 ? -2.898 -1.146 3.432 1.00 97.88 106 PHE A O 1
ATOM 826 N N . MET A 1 107 ? -3.711 -1.087 5.526 1.00 98.00 107 MET A N 1
ATOM 827 C CA . MET A 1 107 ? -3.017 -2.295 5.968 1.00 98.00 107 MET A CA 1
ATOM 828 C C . MET A 1 107 ? -3.348 -3.483 5.072 1.00 98.00 107 MET A C 1
ATOM 830 O O . MET A 1 107 ? -2.440 -4.154 4.592 1.00 98.00 107 MET A O 1
ATOM 834 N N . ILE A 1 108 ? -4.631 -3.708 4.786 1.00 98.06 108 ILE A N 1
ATOM 835 C CA . ILE A 1 108 ? -5.060 -4.809 3.923 1.00 98.06 108 ILE A CA 1
ATOM 836 C C . ILE A 1 108 ? -4.533 -4.613 2.497 1.00 98.06 108 ILE A C 1
ATOM 838 O O . ILE A 1 108 ? -3.895 -5.520 1.970 1.00 98.06 108 ILE A O 1
ATOM 842 N N . SER A 1 109 ? -4.752 -3.450 1.874 1.00 97.75 109 SER A N 1
ATOM 843 C CA . SER A 1 109 ? -4.349 -3.223 0.479 1.00 97.75 109 SER A CA 1
ATOM 844 C C . SER A 1 109 ? -2.831 -3.256 0.288 1.00 97.75 109 SER A C 1
ATOM 846 O O . SER A 1 109 ? -2.347 -3.833 -0.683 1.00 97.75 109 SER A O 1
ATOM 848 N N . ALA A 1 110 ? -2.072 -2.693 1.232 1.00 97.00 110 ALA A N 1
ATOM 849 C CA . ALA A 1 110 ? -0.616 -2.730 1.201 1.00 97.00 110 ALA A CA 1
ATOM 850 C C . ALA A 1 110 ? -0.113 -4.174 1.284 1.00 97.00 110 ALA A C 1
ATOM 852 O O . ALA A 1 110 ? 0.705 -4.575 0.465 1.00 97.00 110 ALA A O 1
ATOM 853 N N . ARG A 1 111 ? -0.676 -4.991 2.191 1.00 97.88 111 ARG A N 1
ATOM 854 C CA . ARG A 1 111 ? -0.263 -6.395 2.322 1.00 97.88 111 ARG A CA 1
ATOM 855 C C . ARG A 1 111 ? -0.635 -7.236 1.114 1.00 97.88 111 ARG A C 1
ATOM 857 O O . ARG A 1 111 ? 0.128 -8.126 0.755 1.00 97.88 111 ARG A O 1
ATOM 864 N N . VAL A 1 112 ? -1.766 -6.946 0.473 1.00 97.69 112 VAL A N 1
ATOM 865 C CA . VAL A 1 112 ? -2.083 -7.550 -0.824 1.00 97.69 112 VAL A CA 1
ATOM 866 C C . VAL A 1 112 ? -0.967 -7.226 -1.817 1.00 97.69 112 VAL A C 1
ATOM 868 O O . VAL A 1 112 ? -0.400 -8.156 -2.364 1.00 97.69 112 VAL A O 1
ATOM 871 N N . THR A 1 113 ? -0.552 -5.966 -1.961 1.00 96.44 113 THR A N 1
ATOM 872 C CA . THR A 1 113 ? 0.552 -5.601 -2.876 1.00 96.44 113 THR A CA 1
ATOM 873 C C . THR A 1 113 ? 1.872 -6.265 -2.530 1.00 96.44 113 THR A C 1
ATOM 875 O O . THR A 1 113 ? 2.488 -6.857 -3.413 1.00 96.44 113 THR A O 1
ATOM 878 N N . ASN A 1 114 ? 2.279 -6.248 -1.260 1.00 98.06 114 ASN A N 1
ATOM 879 C CA . ASN A 1 114 ? 3.526 -6.895 -0.856 1.00 98.06 114 ASN A CA 1
ATOM 880 C C . ASN A 1 114 ? 3.508 -8.391 -1.226 1.00 98.06 114 ASN A C 1
ATOM 882 O O . ASN A 1 114 ? 4.483 -8.934 -1.730 1.00 98.06 114 ASN A O 1
ATOM 886 N N . LEU A 1 115 ? 2.376 -9.073 -1.033 1.00 98.25 115 LEU A N 1
ATOM 887 C CA . LEU A 1 115 ? 2.277 -10.517 -1.261 1.00 98.25 115 LEU A CA 1
ATOM 888 C C . LEU A 1 115 ? 1.961 -10.906 -2.713 1.00 98.25 115 LEU A C 1
ATOM 890 O O . LEU A 1 115 ? 2.293 -12.019 -3.114 1.00 98.25 115 LEU A O 1
ATOM 894 N N . THR A 1 116 ? 1.328 -10.037 -3.504 1.00 96.56 116 THR A 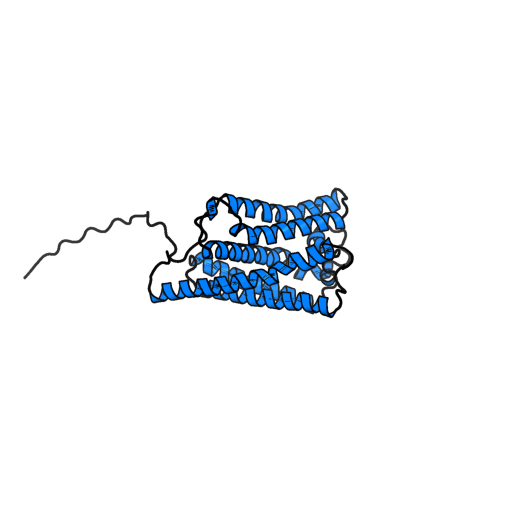N 1
ATOM 895 C CA . THR A 1 116 ? 0.928 -10.345 -4.891 1.00 96.56 116 THR A CA 1
ATOM 896 C C . THR A 1 116 ? 1.785 -9.663 -5.949 1.00 96.56 116 THR A C 1
ATOM 898 O O . THR A 1 116 ? 1.709 -10.056 -7.108 1.00 96.56 116 THR A O 1
ATOM 901 N N . TRP A 1 117 ? 2.575 -8.650 -5.590 1.00 96.81 117 TRP A N 1
ATOM 902 C CA . TRP A 1 117 ? 3.423 -7.909 -6.528 1.00 96.81 117 TRP A CA 1
ATOM 903 C C . TRP A 1 117 ? 4.906 -7.966 -6.140 1.00 96.81 117 TRP A C 1
ATOM 905 O O . TRP A 1 117 ? 5.717 -8.391 -6.963 1.00 96.81 117 TRP A O 1
ATOM 915 N N . GLU A 1 118 ? 5.261 -7.630 -4.895 1.00 97.88 118 GLU A N 1
ATOM 916 C CA . GLU A 1 118 ? 6.666 -7.621 -4.437 1.00 97.88 118 GLU A CA 1
ATOM 917 C C . GLU A 1 118 ? 7.209 -9.038 -4.223 1.00 97.88 118 GLU A C 1
ATOM 919 O O . GLU A 1 118 ? 8.292 -9.377 -4.694 1.00 97.88 118 GLU A O 1
ATOM 924 N N . LEU A 1 119 ? 6.440 -9.911 -3.566 1.00 98.44 119 LEU A N 1
ATOM 925 C CA . LEU A 1 119 ? 6.845 -11.298 -3.353 1.00 98.44 119 LEU A CA 1
ATOM 926 C C . LEU A 1 119 ? 7.080 -12.030 -4.684 1.00 98.44 119 LEU A C 1
ATOM 928 O O . LEU A 1 119 ? 8.133 -12.650 -4.825 1.00 98.44 119 LEU A O 1
ATOM 932 N N . PRO A 1 120 ? 6.189 -11.953 -5.692 1.00 98.06 120 PRO A N 1
ATOM 933 C CA . PRO A 1 120 ? 6.498 -12.560 -6.977 1.00 98.06 120 PRO A CA 1
ATOM 934 C C . PRO A 1 120 ? 7.682 -11.874 -7.685 1.00 98.06 120 PRO A C 1
ATOM 936 O O . PRO A 1 120 ? 8.494 -12.591 -8.264 1.00 98.06 120 PRO A O 1
ATOM 939 N N . TRP A 1 121 ? 7.870 -10.548 -7.555 1.00 98.38 121 TRP A N 1
ATOM 940 C CA . TRP A 1 121 ? 9.076 -9.860 -8.054 1.00 98.38 121 TRP A CA 1
ATOM 941 C C . TRP A 1 121 ? 10.369 -10.449 -7.471 1.00 98.38 121 TRP A C 1
ATOM 943 O O . TRP A 1 121 ? 11.329 -10.682 -8.202 1.00 98.38 121 TRP A O 1
ATOM 953 N N . LEU A 1 122 ? 10.406 -10.757 -6.169 1.00 98.31 122 LEU A N 1
ATOM 954 C CA . LEU A 1 122 ? 11.586 -11.348 -5.525 1.00 98.31 122 LEU A CA 1
ATOM 955 C C . LEU A 1 122 ? 12.028 -12.662 -6.182 1.00 98.31 122 LEU A C 1
ATOM 957 O O . LEU A 1 122 ? 13.222 -12.947 -6.209 1.00 98.31 122 LEU A O 1
ATOM 961 N N . PHE A 1 123 ? 11.101 -13.431 -6.754 1.00 97.62 123 PHE A N 1
ATOM 962 C CA . PHE A 1 123 ? 11.425 -14.660 -7.482 1.00 97.62 123 PHE A CA 1
ATOM 963 C C . PHE A 1 123 ? 11.680 -14.436 -8.972 1.00 97.62 123 PHE A C 1
ATOM 965 O O . PHE A 1 123 ? 12.437 -15.194 -9.578 1.00 97.62 123 PHE A O 1
ATOM 972 N N . THR A 1 124 ? 11.042 -13.433 -9.576 1.00 97.06 124 THR A N 1
ATOM 973 C CA . THR A 1 124 ? 11.056 -13.250 -11.031 1.00 97.06 124 THR A CA 1
ATOM 974 C C . THR A 1 124 ? 12.048 -12.202 -11.525 1.00 97.06 124 THR A C 1
ATOM 976 O O . THR A 1 124 ? 12.416 -12.247 -12.697 1.00 97.06 124 THR A O 1
ATOM 979 N N . HIS A 1 125 ? 12.538 -11.301 -10.667 1.00 97.12 125 HIS A N 1
ATOM 980 C CA . HIS A 1 125 ? 13.441 -10.217 -11.064 1.00 97.12 125 HIS A CA 1
ATOM 981 C C . HIS A 1 125 ? 14.700 -10.658 -11.831 1.00 97.12 125 HIS A C 1
ATOM 983 O O . HIS A 1 125 ? 15.059 -9.937 -12.763 1.00 97.12 125 HIS A O 1
ATOM 989 N N . PRO A 1 126 ? 15.344 -11.822 -11.566 1.00 97.25 126 PRO A N 1
ATOM 990 C CA . PRO A 1 126 ? 16.513 -12.244 -12.342 1.00 97.25 126 PRO A CA 1
ATOM 991 C C . PRO A 1 126 ? 16.185 -12.534 -13.811 1.00 97.25 126 PRO A C 1
ATOM 993 O O . PRO A 1 126 ? 17.072 -12.488 -14.658 1.00 97.25 126 PRO A O 1
ATOM 996 N N . TYR A 1 127 ? 14.915 -12.820 -14.109 1.00 96.44 127 TYR A N 1
ATOM 997 C CA . TYR A 1 127 ? 14.416 -13.149 -15.442 1.00 96.44 127 TYR A CA 1
ATOM 998 C C . TYR A 1 127 ? 13.762 -11.956 -16.141 1.00 96.44 127 TYR A C 1
ATOM 1000 O O . TYR A 1 127 ? 13.379 -12.074 -17.294 1.00 96.44 127 TYR A O 1
ATOM 1008 N N . LEU A 1 128 ? 13.590 -10.804 -15.484 1.00 96.81 128 LEU A N 1
ATOM 1009 C CA . LEU A 1 128 ? 13.001 -9.637 -16.147 1.00 96.81 128 LEU A CA 1
ATOM 1010 C C . LEU A 1 128 ? 13.869 -9.112 -17.307 1.00 96.81 128 LEU A C 1
ATOM 1012 O O . LEU A 1 128 ? 13.303 -8.805 -18.361 1.00 96.81 128 LEU A O 1
ATOM 1016 N N . PRO A 1 129 ? 15.213 -9.019 -17.192 1.00 96.25 129 PRO A N 1
ATOM 1017 C CA . PRO A 1 129 ? 16.051 -8.586 -18.306 1.00 96.25 129 PRO A CA 1
ATOM 1018 C C . PRO A 1 129 ? 15.872 -9.474 -19.546 1.00 96.25 129 PRO A C 1
ATOM 1020 O O . PRO A 1 129 ? 16.135 -10.670 -19.514 1.00 96.25 129 PRO A O 1
ATOM 1023 N N . GLY A 1 130 ? 15.438 -8.874 -20.658 1.00 94.06 130 GLY A N 1
ATOM 1024 C CA . GLY A 1 130 ? 15.201 -9.577 -21.928 1.00 94.06 130 GLY A CA 1
ATOM 1025 C C . GLY A 1 130 ? 13.753 -10.028 -22.141 1.00 94.06 130 GLY A C 1
ATOM 1026 O O . GLY A 1 130 ? 13.375 -10.337 -23.267 1.00 94.06 130 GLY A O 1
ATOM 1027 N N . HIS A 1 131 ? 12.918 -9.973 -21.102 1.00 95.75 131 HIS A N 1
ATOM 1028 C CA . HIS A 1 131 ? 11.507 -10.356 -21.150 1.00 95.75 131 HIS A CA 1
ATOM 1029 C C . HIS A 1 131 ? 10.575 -9.137 -21.199 1.00 95.75 131 HIS A C 1
ATOM 1031 O O . HIS A 1 131 ? 9.405 -9.205 -20.827 1.00 95.75 131 HIS A O 1
ATOM 1037 N N . GLN A 1 132 ? 11.056 -7.996 -21.715 1.00 93.88 132 GLN A N 1
ATOM 1038 C CA . GLN A 1 132 ? 10.236 -6.791 -21.889 1.00 93.88 132 GLN A CA 1
ATOM 1039 C C . GLN A 1 132 ? 8.989 -7.080 -22.731 1.00 93.88 132 GLN A C 1
ATOM 1041 O O . GLN A 1 132 ? 7.949 -6.467 -22.514 1.00 93.88 132 GLN A O 1
ATOM 1046 N N . LYS A 1 133 ? 9.094 -7.978 -23.712 1.00 93.25 133 LYS A N 1
ATOM 1047 C CA . LYS A 1 133 ? 8.015 -8.291 -24.655 1.00 93.25 133 LYS A CA 1
ATOM 1048 C C . LYS A 1 133 ? 7.076 -9.393 -24.166 1.00 93.25 133 LYS A C 1
ATOM 1050 O O . LYS A 1 133 ? 6.113 -9.699 -24.861 1.00 93.25 133 LYS A O 1
ATOM 1055 N N . ASP A 1 134 ? 7.315 -9.928 -22.976 1.00 95.31 134 ASP A N 1
ATOM 1056 C CA . ASP A 1 134 ? 6.488 -10.984 -22.427 1.00 95.31 134 ASP A CA 1
ATOM 1057 C C . ASP A 1 134 ? 5.383 -10.407 -21.551 1.00 95.31 134 ASP A C 1
ATOM 1059 O O . ASP A 1 134 ? 5.610 -9.587 -20.656 1.00 95.31 134 ASP A O 1
ATOM 1063 N N . MET A 1 135 ? 4.169 -10.898 -21.776 1.00 95.44 135 MET A N 1
ATOM 1064 C CA . MET A 1 135 ? 2.976 -10.430 -21.082 1.00 95.44 135 MET A CA 1
ATOM 1065 C C . MET A 1 135 ? 3.054 -10.622 -19.561 1.00 95.44 135 MET A C 1
ATOM 1067 O O . MET A 1 135 ? 2.645 -9.739 -18.805 1.00 95.44 135 MET A O 1
ATOM 1071 N N . TRP A 1 136 ? 3.634 -11.735 -19.101 1.00 95.00 136 TRP A N 1
ATOM 1072 C CA . TRP A 1 136 ? 3.751 -12.048 -17.673 1.00 95.00 136 TRP A CA 1
ATOM 1073 C C . TRP A 1 136 ? 4.635 -11.046 -16.916 1.00 95.00 136 TRP A C 1
ATOM 1075 O O . TRP A 1 136 ? 4.388 -10.798 -15.739 1.00 95.00 136 TRP A O 1
ATOM 1085 N N . ALA A 1 137 ? 5.637 -10.454 -17.577 1.00 96.50 137 ALA A N 1
ATOM 1086 C CA . ALA A 1 137 ? 6.587 -9.521 -16.970 1.00 96.50 137 ALA A CA 1
ATOM 1087 C C . ALA A 1 137 ? 6.016 -8.098 -16.846 1.00 96.50 137 ALA A C 1
ATOM 1089 O O . ALA A 1 137 ? 6.529 -7.257 -16.100 1.00 96.50 137 ALA A O 1
ATOM 1090 N N . TYR A 1 138 ? 4.939 -7.804 -17.576 1.00 96.50 138 TYR A N 1
ATOM 1091 C CA . TYR A 1 138 ? 4.389 -6.460 -17.674 1.00 96.50 138 TYR A CA 1
ATOM 1092 C C . TYR A 1 138 ? 3.957 -5.803 -16.351 1.00 96.50 138 TYR A C 1
ATOM 1094 O O . TYR A 1 138 ? 4.190 -4.600 -16.228 1.00 96.50 138 TYR A O 1
ATOM 1102 N N . PRO A 1 139 ? 3.427 -6.513 -15.329 1.00 95.06 139 PRO A N 1
ATOM 1103 C CA . PRO A 1 139 ? 3.066 -5.908 -14.043 1.00 95.06 139 PRO A CA 1
ATOM 1104 C C . PRO A 1 139 ? 4.187 -5.107 -13.389 1.00 95.06 139 PRO A C 1
ATOM 1106 O O . PRO A 1 139 ? 3.915 -4.102 -12.735 1.00 95.06 139 PRO A O 1
ATOM 1109 N N . TRP A 1 140 ? 5.437 -5.545 -13.554 1.00 97.12 140 TRP A N 1
ATOM 1110 C CA . TRP A 1 140 ? 6.605 -4.840 -13.026 1.00 97.12 140 TRP A CA 1
ATOM 1111 C C . TRP A 1 140 ? 7.086 -3.769 -13.984 1.00 97.12 140 TRP A C 1
ATOM 1113 O O . TRP A 1 140 ? 7.473 -2.685 -13.555 1.00 97.12 140 TRP A O 1
ATOM 1123 N N . TYR A 1 141 ? 6.995 -4.026 -15.288 1.00 96.75 141 TYR A N 1
ATOM 1124 C CA . TYR A 1 141 ? 7.381 -3.041 -16.284 1.00 96.75 141 TYR A CA 1
ATOM 1125 C C . TYR A 1 141 ? 6.512 -1.790 -16.311 1.00 96.75 141 TYR A C 1
ATOM 1127 O O . TYR A 1 141 ? 7.027 -0.722 -16.618 1.00 96.75 141 TYR A O 1
ATOM 1135 N N . VAL A 1 142 ? 5.247 -1.880 -15.893 1.00 94.19 142 VAL A N 1
ATOM 1136 C CA . VAL A 1 142 ? 4.403 -0.700 -15.640 1.00 94.19 142 VAL A CA 1
ATOM 1137 C C . VAL A 1 142 ? 5.100 0.300 -14.703 1.00 94.19 142 VAL A C 1
ATOM 1139 O O . VAL A 1 142 ? 4.949 1.510 -14.882 1.00 94.19 142 VAL A O 1
ATOM 1142 N N . TYR A 1 143 ? 5.893 -0.193 -13.745 1.00 95.56 143 TYR A N 1
ATOM 1143 C CA . TYR A 1 143 ? 6.664 0.627 -12.815 1.00 95.56 143 TYR A CA 1
ATOM 1144 C C . TYR A 1 143 ? 8.110 0.881 -13.274 1.00 95.56 143 TYR A C 1
ATOM 1146 O O . TYR A 1 143 ? 8.568 2.021 -13.222 1.00 95.56 143 TYR A O 1
ATOM 1154 N N . ILE A 1 144 ? 8.811 -0.142 -13.780 1.00 96.69 144 ILE A N 1
ATOM 1155 C CA . ILE A 1 144 ? 10.199 -0.034 -14.280 1.00 96.69 144 ILE A CA 1
ATOM 1156 C C . ILE A 1 144 ? 10.307 0.983 -15.418 1.00 96.69 144 ILE A C 1
ATOM 1158 O O . ILE A 1 144 ? 11.304 1.701 -15.503 1.00 96.69 144 ILE A O 1
ATOM 1162 N N . ASP A 1 145 ? 9.297 1.056 -16.291 1.00 94.62 145 ASP A N 1
ATOM 1163 C CA . ASP A 1 145 ? 9.272 1.986 -17.417 1.00 94.62 145 ASP A CA 1
ATOM 1164 C C . ASP A 1 145 ? 9.028 3.415 -16.908 1.00 94.62 145 ASP A C 1
ATOM 1166 O O . ASP A 1 145 ? 7.909 3.929 -16.941 1.00 94.62 145 ASP A O 1
ATOM 1170 N N . GLY A 1 146 ? 10.099 4.038 -16.415 1.00 88.00 146 GLY A N 1
ATOM 1171 C CA . GLY A 1 146 ? 10.177 5.433 -15.990 1.00 88.00 146 GLY A CA 1
ATOM 1172 C C . GLY A 1 146 ? 10.044 5.667 -14.483 1.00 88.00 146 GLY A C 1
ATOM 1173 O O . GLY A 1 146 ? 10.683 6.586 -13.975 1.00 88.00 146 GLY A O 1
ATOM 1174 N N . GLY A 1 147 ? 9.274 4.842 -13.765 1.00 93.75 147 GLY A N 1
ATOM 1175 C CA . GLY A 1 147 ? 9.023 5.014 -12.329 1.00 93.75 147 GLY A CA 1
ATOM 1176 C C . GLY A 1 147 ? 10.252 4.716 -11.474 1.00 93.75 147 GLY A C 1
ATOM 1177 O O . GLY A 1 147 ? 10.767 5.609 -10.812 1.00 93.75 147 GLY A O 1
ATOM 1178 N N . ASP A 1 148 ? 10.743 3.477 -11.511 1.00 96.19 148 ASP A N 1
ATOM 1179 C CA . ASP A 1 148 ? 12.025 3.120 -10.896 1.00 96.19 148 ASP A CA 1
ATOM 1180 C C . ASP A 1 148 ? 12.704 1.964 -11.640 1.00 96.19 148 ASP A C 1
ATOM 1182 O O . ASP A 1 148 ? 12.347 0.789 -11.520 1.00 96.19 148 ASP A O 1
ATOM 1186 N N . THR A 1 149 ? 13.748 2.305 -12.388 1.00 96.56 149 THR A N 1
ATOM 1187 C CA . THR A 1 149 ? 14.519 1.348 -13.186 1.00 96.56 149 THR A CA 1
ATOM 1188 C C . THR A 1 149 ? 15.321 0.347 -12.348 1.00 96.56 149 THR A C 1
ATOM 1190 O O . THR A 1 149 ? 15.721 -0.695 -12.873 1.00 96.56 149 THR A O 1
ATOM 1193 N N . LYS A 1 150 ? 15.514 0.571 -11.038 1.00 96.38 150 LYS A N 1
ATOM 1194 C CA . LYS A 1 150 ? 16.205 -0.395 -10.162 1.00 96.38 150 LYS A CA 1
ATOM 1195 C C . LYS A 1 150 ? 15.461 -1.714 -10.038 1.00 96.38 150 LYS A C 1
ATOM 1197 O O . LYS A 1 150 ? 16.104 -2.720 -9.768 1.00 96.38 150 LYS A O 1
ATOM 1202 N N . TYR A 1 151 ? 14.150 -1.749 -10.272 1.00 97.12 151 TYR A N 1
ATOM 1203 C CA . TYR A 1 151 ? 13.401 -3.009 -10.286 1.00 97.12 151 TYR A CA 1
ATOM 1204 C C . TYR A 1 151 ? 13.800 -3.925 -11.457 1.00 97.12 151 TYR A C 1
ATOM 1206 O O . TYR A 1 151 ? 13.462 -5.107 -11.443 1.00 97.12 151 TYR A O 1
ATOM 1214 N N . LEU A 1 152 ? 14.544 -3.410 -12.446 1.00 97.12 152 LEU A N 1
ATOM 1215 C CA . LEU A 1 152 ? 15.162 -4.208 -13.505 1.00 97.12 152 LEU A CA 1
ATOM 1216 C C . LEU A 1 152 ? 16.580 -4.673 -13.150 1.00 97.12 152 LEU A C 1
ATOM 1218 O O . LEU A 1 152 ? 16.946 -5.799 -13.464 1.00 97.12 152 LEU A O 1
ATOM 1222 N N . THR A 1 153 ? 17.391 -3.808 -12.532 1.00 95.25 153 THR A N 1
ATOM 1223 C CA . THR A 1 153 ? 18.792 -4.126 -12.189 1.00 95.25 153 THR A CA 1
ATOM 1224 C C . THR A 1 153 ? 18.938 -4.847 -10.853 1.00 95.25 153 THR A C 1
ATOM 1226 O O . THR A 1 153 ? 19.984 -5.435 -10.594 1.00 95.25 153 THR A O 1
ATOM 1229 N N . ALA A 1 154 ? 17.899 -4.797 -10.017 1.00 96.75 154 ALA A N 1
ATOM 1230 C CA . ALA A 1 154 ? 17.780 -5.455 -8.723 1.00 96.75 154 ALA A CA 1
ATOM 1231 C C . ALA A 1 154 ? 19.040 -5.324 -7.843 1.00 96.75 154 ALA A C 1
ATOM 1233 O O . ALA A 1 154 ? 19.610 -6.328 -7.409 1.00 96.75 154 ALA A O 1
ATOM 1234 N N . PRO A 1 155 ? 19.511 -4.093 -7.553 1.00 96.50 155 PRO A N 1
ATOM 1235 C CA . PRO A 1 155 ? 20.669 -3.919 -6.689 1.00 96.50 155 PRO A CA 1
ATOM 1236 C C . PRO A 1 155 ? 20.382 -4.525 -5.309 1.00 96.50 155 PRO A C 1
ATOM 1238 O O . PRO A 1 155 ? 19.258 -4.439 -4.810 1.00 96.50 155 PRO A O 1
ATOM 1241 N N . ALA A 1 156 ? 21.408 -5.093 -4.669 1.00 96.94 156 ALA A N 1
ATOM 1242 C CA . ALA A 1 156 ? 21.257 -5.873 -3.436 1.00 96.94 156 ALA A CA 1
ATOM 1243 C C . ALA A 1 156 ? 20.473 -5.145 -2.330 1.00 96.94 156 ALA A C 1
ATOM 1245 O O . ALA A 1 156 ? 19.708 -5.767 -1.599 1.00 96.94 156 ALA A O 1
ATOM 1246 N N . ASN A 1 157 ? 20.614 -3.820 -2.225 1.00 95.25 157 ASN A N 1
ATOM 1247 C CA . ASN A 1 157 ? 19.853 -3.043 -1.253 1.00 95.25 157 ASN A CA 1
ATOM 1248 C C . ASN A 1 157 ? 18.358 -2.944 -1.584 1.00 95.25 157 ASN A C 1
ATOM 1250 O O . ASN A 1 157 ? 17.563 -2.961 -0.655 1.00 95.25 157 ASN A O 1
ATOM 1254 N N . LEU A 1 158 ? 17.959 -2.865 -2.859 1.00 96.75 158 LEU A N 1
ATOM 1255 C CA . LEU A 1 158 ? 16.540 -2.913 -3.225 1.00 96.75 158 LEU A CA 1
ATOM 1256 C C . LEU A 1 158 ? 15.966 -4.300 -2.929 1.00 96.75 158 LEU A C 1
ATOM 1258 O O . LEU A 1 158 ? 14.950 -4.395 -2.256 1.00 96.75 158 LEU A O 1
ATOM 1262 N N . VAL A 1 159 ? 16.663 -5.366 -3.332 1.00 98.19 159 VAL A N 1
ATOM 1263 C CA . VAL A 1 159 ? 16.252 -6.748 -3.022 1.00 98.19 159 VAL A CA 1
ATOM 1264 C C . VAL A 1 159 ? 16.082 -6.946 -1.512 1.00 98.19 159 VAL A C 1
ATOM 1266 O O . VAL A 1 159 ? 15.090 -7.518 -1.071 1.00 98.19 159 VAL A O 1
ATOM 1269 N N . ALA A 1 160 ? 17.002 -6.414 -0.702 1.00 98.12 160 ALA A N 1
ATOM 1270 C CA . ALA A 1 160 ? 16.889 -6.461 0.752 1.00 98.12 160 ALA A CA 1
ATOM 1271 C C . ALA A 1 160 ? 15.658 -5.702 1.283 1.00 98.12 160 ALA A C 1
ATOM 1273 O O . ALA A 1 160 ? 14.977 -6.219 2.168 1.00 98.12 160 ALA A O 1
ATOM 1274 N N . LEU A 1 161 ? 15.347 -4.512 0.750 1.00 97.69 161 LEU A N 1
ATOM 1275 C CA . LEU A 1 161 ? 14.142 -3.762 1.134 1.00 97.69 161 LEU A CA 1
ATOM 1276 C C . LEU A 1 161 ? 12.865 -4.537 0.805 1.00 97.69 161 LEU A C 1
ATOM 1278 O O . LEU A 1 161 ? 11.985 -4.618 1.656 1.00 97.69 161 LEU A O 1
ATOM 1282 N N . GLU A 1 162 ? 12.791 -5.155 -0.372 1.00 98.06 162 GLU A N 1
ATOM 1283 C CA . GLU A 1 162 ? 11.635 -5.957 -0.787 1.00 98.06 162 GLU A CA 1
ATOM 1284 C C . GLU A 1 162 ? 11.476 -7.217 0.083 1.00 98.06 162 GLU A C 1
ATOM 1286 O O . GLU A 1 162 ? 10.378 -7.530 0.542 1.00 98.06 162 GLU A O 1
ATOM 1291 N N . CYS A 1 163 ? 12.576 -7.897 0.433 1.00 98.50 163 CYS A N 1
ATOM 1292 C CA . CYS A 1 163 ? 12.552 -9.003 1.399 1.00 98.50 163 CYS A CA 1
ATOM 1293 C C . CYS A 1 163 ? 12.020 -8.563 2.774 1.00 98.50 163 CYS A C 1
ATOM 1295 O O . CYS A 1 163 ? 11.220 -9.274 3.394 1.00 98.50 163 CYS A O 1
ATOM 1297 N N . ILE A 1 164 ? 12.452 -7.394 3.260 1.00 98.56 164 ILE A N 1
ATOM 1298 C CA . ILE A 1 164 ? 11.955 -6.812 4.513 1.00 98.56 164 ILE A CA 1
ATOM 1299 C C . ILE A 1 164 ? 10.471 -6.471 4.379 1.00 98.56 164 ILE A C 1
ATOM 1301 O O . ILE A 1 164 ? 9.704 -6.814 5.274 1.00 98.56 164 ILE A O 1
ATOM 1305 N N . SER A 1 165 ? 10.056 -5.857 3.271 1.00 98.31 165 SER A N 1
ATOM 1306 C CA . SER A 1 165 ? 8.669 -5.471 3.001 1.00 98.31 165 SER A CA 1
ATOM 1307 C C . SER A 1 165 ? 7.725 -6.677 3.025 1.00 98.31 165 SER A C 1
ATOM 1309 O O . SER A 1 165 ? 6.739 -6.697 3.767 1.00 98.31 165 SER A O 1
ATOM 1311 N N . VAL A 1 166 ? 8.083 -7.755 2.325 1.00 98.62 166 VAL A N 1
ATOM 1312 C CA . VAL A 1 166 ? 7.332 -9.018 2.311 1.00 98.62 166 VAL A CA 1
ATOM 1313 C C . VAL A 1 166 ? 7.300 -9.677 3.692 1.00 98.62 166 VAL A C 1
ATOM 1315 O O . VAL A 1 166 ? 6.247 -10.128 4.147 1.00 98.62 166 VAL A O 1
ATOM 1318 N N . THR A 1 167 ? 8.427 -9.714 4.404 1.00 98.56 167 THR A N 1
ATOM 1319 C CA . THR A 1 167 ? 8.473 -10.268 5.769 1.00 98.56 167 THR A CA 1
ATOM 1320 C C . THR A 1 167 ? 7.578 -9.463 6.712 1.00 98.56 167 THR A C 1
ATOM 1322 O O . THR A 1 167 ? 6.793 -10.023 7.483 1.00 98.56 167 THR A O 1
ATOM 1325 N N . ASN A 1 168 ? 7.637 -8.137 6.603 1.00 98.62 168 ASN A N 1
ATOM 1326 C CA . ASN A 1 168 ? 6.784 -7.216 7.335 1.00 98.62 168 ASN A CA 1
ATOM 1327 C C . ASN A 1 168 ? 5.302 -7.428 6.992 1.00 98.62 168 ASN A C 1
ATOM 1329 O O . ASN A 1 168 ? 4.433 -7.340 7.863 1.00 98.62 168 ASN A O 1
ATOM 1333 N N . ALA A 1 169 ? 5.003 -7.796 5.743 1.00 98.62 169 ALA A N 1
ATOM 1334 C CA . ALA A 1 169 ? 3.655 -8.136 5.328 1.00 98.62 169 ALA A CA 1
ATOM 1335 C C . ALA A 1 169 ? 3.097 -9.355 6.063 1.00 98.62 169 ALA A C 1
ATOM 1337 O O . ALA A 1 169 ? 1.974 -9.298 6.570 1.00 98.62 169 ALA A O 1
ATOM 1338 N N . CYS A 1 170 ? 3.889 -10.416 6.216 1.00 98.62 170 CYS A N 1
ATOM 1339 C CA . CYS A 1 170 ? 3.511 -11.597 6.997 1.00 98.62 170 CYS A CA 1
ATOM 1340 C C . CYS A 1 170 ? 3.229 -11.255 8.474 1.00 98.62 170 CYS A C 1
ATOM 1342 O O . CYS A 1 170 ? 2.262 -11.755 9.063 1.00 98.62 170 CYS A O 1
ATOM 1344 N N . ILE A 1 171 ? 4.026 -10.356 9.065 1.00 98.50 171 ILE A N 1
ATOM 1345 C CA . ILE A 1 171 ? 3.823 -9.850 10.432 1.00 98.50 171 ILE A CA 1
ATOM 1346 C C . ILE A 1 171 ? 2.488 -9.104 10.536 1.00 98.50 171 ILE A C 1
ATOM 1348 O O . ILE A 1 171 ? 1.675 -9.401 11.417 1.00 98.50 171 ILE A O 1
ATOM 1352 N N . ALA A 1 172 ? 2.216 -8.175 9.618 1.00 98.56 172 ALA A N 1
ATOM 1353 C CA . ALA A 1 172 ? 0.981 -7.400 9.638 1.00 98.56 172 ALA A CA 1
ATOM 1354 C C . ALA A 1 172 ? -0.256 -8.274 9.374 1.00 98.56 172 ALA A C 1
ATOM 1356 O O . ALA A 1 172 ? -1.271 -8.104 10.045 1.00 98.56 172 ALA A O 1
ATOM 1357 N N . VAL A 1 173 ? -0.179 -9.249 8.457 1.00 98.75 173 VAL A N 1
ATOM 1358 C CA . VAL A 1 173 ? -1.257 -10.228 8.220 1.00 98.75 173 VAL A CA 1
ATOM 1359 C C . VAL A 1 173 ? -1.547 -11.020 9.492 1.00 98.75 173 VAL A C 1
ATOM 1361 O O . VAL A 1 173 ? -2.708 -11.163 9.873 1.00 98.75 173 VAL A O 1
ATOM 1364 N N . THR A 1 174 ? -0.511 -11.463 10.208 1.00 98.69 174 THR A N 1
ATOM 1365 C CA . THR A 1 174 ? -0.676 -12.114 11.517 1.00 98.69 174 THR A CA 1
ATOM 1366 C C . THR A 1 174 ? -1.378 -11.180 12.508 1.00 98.69 174 THR A C 1
ATOM 1368 O O . THR A 1 174 ? -2.322 -11.591 13.187 1.00 98.69 174 THR A O 1
ATOM 1371 N N . GLY A 1 175 ? -0.988 -9.902 12.539 1.00 98.50 175 GLY A N 1
ATOM 1372 C CA . GLY A 1 175 ? -1.649 -8.860 13.324 1.00 98.50 175 GLY A CA 1
ATOM 1373 C C . GLY A 1 175 ? -3.136 -8.703 12.994 1.00 98.50 175 GLY A C 1
ATOM 1374 O O . GLY A 1 175 ? -3.969 -8.737 13.901 1.00 98.50 175 GLY A O 1
ATOM 1375 N N . LEU A 1 176 ? -3.485 -8.612 11.705 1.00 98.25 176 LEU A N 1
ATOM 1376 C CA . LEU A 1 176 ? -4.866 -8.533 11.214 1.00 98.25 176 LEU A CA 1
ATOM 1377 C C . LEU A 1 176 ? -5.679 -9.771 11.611 1.00 98.25 176 LEU A C 1
ATOM 1379 O O . LEU A 1 176 ? -6.805 -9.635 12.088 1.00 98.25 176 LEU A O 1
ATOM 1383 N N . ILE A 1 177 ? -5.115 -10.975 11.465 1.00 98.38 177 ILE A N 1
ATOM 1384 C CA . ILE A 1 177 ? -5.775 -12.230 11.850 1.00 98.38 177 ILE A CA 1
ATOM 1385 C C . ILE A 1 177 ? -6.077 -12.232 13.349 1.00 98.38 177 ILE A C 1
ATOM 1387 O O . ILE A 1 177 ? -7.213 -12.508 13.743 1.00 98.38 177 ILE A O 1
ATOM 1391 N N . LEU A 1 178 ? -5.090 -11.907 14.189 1.00 97.69 178 LEU A N 1
ATOM 1392 C CA . LEU A 1 178 ? -5.275 -11.845 15.640 1.00 97.69 178 LEU A CA 1
ATOM 1393 C C . LEU A 1 178 ? -6.336 -10.812 16.018 1.00 97.69 178 LEU A C 1
ATOM 1395 O O . LEU A 1 178 ? -7.226 -11.119 16.812 1.00 97.69 178 LEU A O 1
ATOM 1399 N N . LEU A 1 179 ? -6.269 -9.624 15.414 1.00 94.81 179 LEU A N 1
ATOM 1400 C CA . LEU A 1 179 ? -7.200 -8.531 15.658 1.00 94.81 179 LEU A CA 1
ATOM 1401 C C . LEU A 1 179 ? -8.633 -8.915 15.266 1.00 94.81 179 LEU A C 1
ATOM 1403 O O . LEU A 1 179 ? -9.552 -8.749 16.064 1.00 94.81 179 LEU A O 1
ATOM 1407 N N . PHE A 1 180 ? -8.854 -9.463 14.069 1.00 94.31 180 PHE A N 1
ATOM 1408 C CA . PHE A 1 180 ? -10.199 -9.816 13.611 1.00 94.31 180 PHE A CA 1
ATOM 1409 C C . PHE A 1 180 ? -10.774 -11.026 14.349 1.00 94.31 180 PHE A C 1
ATOM 1411 O O . PHE A 1 180 ? -11.938 -10.982 14.754 1.00 94.31 180 PHE A O 1
ATOM 1418 N N . ARG A 1 181 ? -9.978 -12.076 14.599 1.00 94.69 181 ARG A N 1
ATOM 1419 C CA . ARG A 1 181 ? -10.442 -13.261 15.345 1.00 94.69 181 ARG A CA 1
ATOM 1420 C C . ARG A 1 181 ? -10.839 -12.918 16.773 1.00 94.69 181 ARG A C 1
ATOM 1422 O O . ARG A 1 181 ? -11.824 -13.452 17.273 1.00 94.69 181 ARG A O 1
ATOM 1429 N N . SER A 1 182 ? -10.112 -12.007 17.413 1.00 92.00 182 SER A N 1
ATOM 1430 C CA . SER A 1 182 ? -10.438 -11.548 18.760 1.00 92.00 182 SER A CA 1
ATOM 1431 C C . SER A 1 182 ? -11.508 -10.453 18.781 1.00 92.00 182 SER A C 1
ATOM 1433 O O . SER A 1 182 ? -11.772 -9.891 19.838 1.00 92.00 182 SER A O 1
ATOM 1435 N N . LYS A 1 183 ? -12.084 -10.068 17.633 1.00 91.25 183 LYS A N 1
ATOM 1436 C CA . LYS A 1 183 ? -12.997 -8.920 17.528 1.00 91.25 183 LYS A CA 1
ATOM 1437 C C . LYS A 1 183 ? -12.394 -7.648 18.146 1.00 91.25 183 LYS A C 1
ATOM 1439 O O . LYS A 1 183 ? -13.078 -6.922 18.855 1.00 91.25 183 LYS A O 1
ATOM 1444 N N . TYR A 1 184 ? -11.130 -7.364 17.852 1.00 92.31 184 TYR A N 1
ATOM 1445 C CA . TYR A 1 184 ? -10.372 -6.185 18.283 1.00 92.31 184 TYR A CA 1
ATOM 1446 C C . TYR A 1 184 ? -9.973 -6.138 19.767 1.00 92.31 184 TYR A C 1
ATOM 1448 O O . TYR A 1 184 ? -9.451 -5.121 20.202 1.00 92.31 184 TYR A O 1
ATOM 1456 N N . THR A 1 185 ? -10.136 -7.208 20.552 1.00 91.19 185 THR A N 1
ATOM 1457 C CA . THR A 1 185 ? -9.684 -7.241 21.965 1.00 91.19 185 THR A CA 1
ATOM 1458 C C . THR A 1 185 ? -8.217 -7.606 22.185 1.00 91.19 185 THR A C 1
ATOM 1460 O O . THR A 1 185 ? -7.675 -7.308 23.244 1.00 91.19 185 THR A O 1
ATOM 1463 N N . ASN A 1 186 ? -7.545 -8.226 21.214 1.00 93.19 186 ASN A N 1
ATOM 1464 C CA . ASN A 1 186 ? -6.178 -8.704 21.381 1.00 93.19 186 ASN A CA 1
ATOM 1465 C C . ASN A 1 186 ? -5.160 -7.601 21.057 1.00 93.19 186 ASN A C 1
ATOM 1467 O O . ASN A 1 186 ? -4.933 -7.273 19.889 1.00 93.19 186 ASN A O 1
ATOM 1471 N N . SER A 1 187 ? -4.503 -7.081 22.095 1.00 96.12 187 SER A N 1
ATOM 1472 C CA . SER A 1 187 ? -3.480 -6.034 21.983 1.00 96.12 187 SER A CA 1
ATOM 1473 C C . SER A 1 187 ? -2.255 -6.451 21.174 1.00 96.12 187 SER A C 1
ATOM 1475 O O . SER A 1 187 ? -1.646 -5.606 20.522 1.00 96.12 187 SER A O 1
ATOM 1477 N N . ARG A 1 188 ? -1.927 -7.750 21.120 1.00 97.94 188 ARG A N 1
ATOM 1478 C CA . ARG A 1 188 ? -0.827 -8.259 20.283 1.00 97.94 188 ARG A CA 1
ATOM 1479 C C . ARG A 1 188 ? -1.095 -8.000 18.804 1.00 97.94 188 ARG A C 1
ATOM 1481 O O . ARG A 1 188 ? -0.178 -7.625 18.087 1.00 97.94 188 ARG A O 1
ATOM 1488 N N . GLY A 1 189 ? -2.350 -8.137 18.364 1.00 97.75 189 GLY A N 1
ATOM 1489 C CA . GLY A 1 189 ? -2.744 -7.814 16.992 1.00 97.75 189 GLY A CA 1
ATOM 1490 C C . GLY A 1 189 ? -2.452 -6.351 16.658 1.00 97.75 189 GLY A C 1
ATOM 1491 O O . GLY A 1 189 ? -1.800 -6.065 15.659 1.00 97.75 189 GLY A O 1
ATOM 1492 N N . THR A 1 190 ? -2.845 -5.433 17.544 1.00 98.00 190 THR A N 1
ATOM 1493 C CA . THR A 1 190 ? -2.563 -3.996 17.408 1.00 98.00 190 THR A CA 1
ATOM 1494 C C . THR A 1 190 ? -1.063 -3.699 17.390 1.00 98.00 190 THR A C 1
ATOM 1496 O O . THR A 1 190 ? -0.604 -2.960 16.524 1.00 98.00 190 THR A O 1
ATOM 1499 N N . LEU A 1 191 ? -0.287 -4.296 18.302 1.00 98.62 191 LEU A N 1
ATOM 1500 C CA . LEU A 1 191 ? 1.164 -4.098 18.382 1.00 98.62 191 LEU A CA 1
ATOM 1501 C C . LEU A 1 191 ? 1.890 -4.570 17.118 1.00 98.62 191 LEU A C 1
ATOM 1503 O O . LEU A 1 191 ? 2.784 -3.874 16.650 1.00 98.62 191 LEU A O 1
ATOM 1507 N N . LEU A 1 192 ? 1.486 -5.699 16.528 1.00 98.75 192 LEU A N 1
ATOM 1508 C CA . LEU A 1 192 ? 2.066 -6.179 15.269 1.00 98.75 192 LEU A CA 1
ATOM 1509 C C . LEU A 1 192 ? 1.781 -5.216 14.109 1.00 98.75 192 LEU A C 1
ATOM 1511 O O . LEU A 1 192 ? 2.674 -4.951 13.311 1.00 98.75 192 LEU A O 1
ATOM 15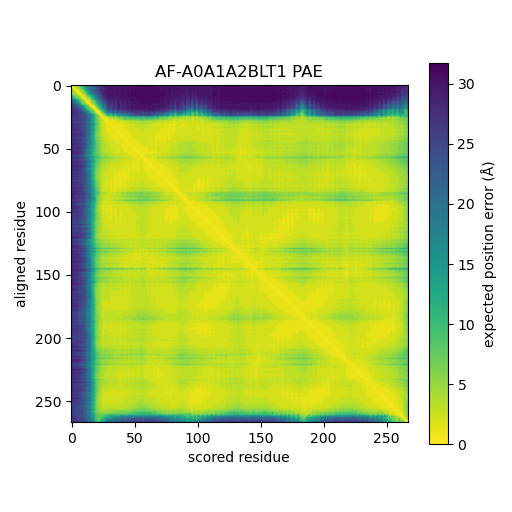15 N N . LEU A 1 193 ? 0.577 -4.636 14.039 1.00 98.69 193 LEU A N 1
ATOM 1516 C CA . LEU A 1 193 ? 0.256 -3.613 13.034 1.00 98.69 193 LEU A CA 1
ATOM 1517 C C . LEU A 1 193 ? 1.045 -2.317 13.250 1.00 98.69 193 LEU A C 1
ATOM 1519 O O . LEU A 1 193 ? 1.506 -1.713 12.286 1.00 98.69 193 LEU A O 1
ATOM 1523 N N . MET A 1 194 ? 1.231 -1.894 14.503 1.00 98.81 194 MET A N 1
ATOM 1524 C CA . MET A 1 194 ? 2.071 -0.737 14.825 1.00 98.81 194 MET A CA 1
ATOM 1525 C C . MET A 1 194 ? 3.536 -0.991 14.465 1.00 98.81 194 MET A C 1
ATOM 1527 O O . MET A 1 194 ? 4.167 -0.130 13.862 1.00 98.81 194 MET A O 1
ATOM 1531 N N . SER A 1 195 ? 4.059 -2.178 14.781 1.00 98.62 195 SER A N 1
ATOM 1532 C CA . SER A 1 195 ? 5.403 -2.599 14.379 1.00 98.62 195 SER A CA 1
ATOM 1533 C C . SER A 1 195 ? 5.558 -2.563 12.862 1.00 98.62 195 SER A C 1
ATOM 1535 O O . SER A 1 195 ? 6.544 -2.025 12.364 1.00 98.62 195 SER A O 1
ATOM 1537 N N . ALA A 1 196 ? 4.568 -3.079 12.129 1.00 98.62 196 ALA A N 1
ATOM 1538 C CA . ALA A 1 196 ? 4.597 -3.071 10.676 1.00 98.62 196 ALA A CA 1
ATOM 1539 C C . ALA A 1 196 ? 4.609 -1.655 10.095 1.00 98.62 196 ALA A C 1
ATOM 1541 O O . ALA A 1 196 ? 5.386 -1.385 9.184 1.00 98.62 196 ALA A O 1
ATOM 1542 N N . ALA A 1 197 ? 3.833 -0.736 10.674 1.00 98.69 197 ALA A N 1
ATOM 1543 C CA . ALA A 1 197 ? 3.843 0.667 10.279 1.00 98.69 197 ALA A CA 1
ATOM 1544 C C . ALA A 1 197 ? 5.216 1.332 10.476 1.00 98.69 197 ALA A C 1
ATOM 1546 O O . ALA A 1 197 ? 5.652 2.080 9.605 1.00 98.69 197 ALA A O 1
ATOM 1547 N N . VAL A 1 198 ? 5.919 1.057 11.582 1.00 98.62 198 VAL A N 1
ATOM 1548 C CA . VAL A 1 198 ? 7.278 1.595 11.781 1.00 98.62 198 VAL A CA 1
ATOM 1549 C C . VAL A 1 198 ? 8.213 1.107 10.678 1.00 98.62 198 VAL A C 1
ATOM 1551 O O . VAL A 1 198 ? 8.915 1.919 10.083 1.00 98.62 198 VAL A O 1
ATOM 1554 N N . VAL A 1 199 ? 8.184 -0.191 10.366 1.00 98.50 199 VAL A N 1
ATOM 1555 C CA . VAL A 1 199 ? 9.021 -0.764 9.304 1.00 98.50 199 VAL A CA 1
ATOM 1556 C C . VAL A 1 199 ? 8.679 -0.152 7.946 1.00 98.50 199 VAL A C 1
ATOM 1558 O O . VAL A 1 199 ? 9.595 0.313 7.275 1.00 98.50 199 VAL A O 1
ATOM 1561 N N . ASP A 1 200 ? 7.394 -0.075 7.577 1.00 98.25 200 ASP A N 1
ATOM 1562 C CA . ASP A 1 200 ? 6.940 0.539 6.319 1.00 98.25 200 ASP A CA 1
ATOM 1563 C C . ASP A 1 200 ? 7.462 1.980 6.182 1.00 98.25 200 ASP A C 1
ATOM 1565 O O . ASP A 1 200 ? 7.986 2.365 5.136 1.00 98.25 200 ASP A O 1
ATOM 1569 N N . LEU A 1 201 ? 7.374 2.770 7.257 1.00 98.00 201 LEU A N 1
ATOM 1570 C CA . LEU A 1 201 ? 7.873 4.142 7.279 1.00 98.00 201 LEU A CA 1
ATOM 1571 C C . LEU A 1 201 ? 9.395 4.182 7.090 1.00 98.00 201 LEU A C 1
ATOM 1573 O O . LEU A 1 201 ? 9.893 4.940 6.261 1.00 98.00 201 LEU A O 1
ATOM 1577 N N . THR A 1 202 ? 10.140 3.366 7.838 1.00 98.12 202 THR A N 1
ATOM 1578 C CA . THR A 1 202 ? 11.607 3.344 7.786 1.00 98.12 202 THR A CA 1
ATOM 1579 C C . THR A 1 202 ? 12.126 2.928 6.412 1.00 98.12 202 THR A C 1
ATOM 1581 O O . THR A 1 202 ? 12.993 3.615 5.867 1.00 98.12 202 THR A O 1
ATOM 1584 N N . ILE A 1 203 ? 11.593 1.850 5.825 1.00 97.44 203 ILE A N 1
ATOM 1585 C CA . ILE A 1 203 ? 12.040 1.382 4.506 1.00 97.44 203 ILE A CA 1
ATOM 1586 C C . ILE A 1 203 ? 11.705 2.400 3.415 1.00 97.44 203 ILE A C 1
ATOM 1588 O O . ILE A 1 203 ? 12.534 2.644 2.542 1.00 97.44 203 ILE A O 1
ATOM 1592 N N . THR A 1 204 ? 10.550 3.066 3.506 1.00 97.69 204 THR A N 1
ATOM 1593 C CA . THR A 1 204 ? 10.121 4.059 2.512 1.00 97.69 204 THR A CA 1
ATOM 1594 C C . THR A 1 204 ? 10.940 5.344 2.610 1.00 97.69 204 THR A C 1
ATOM 1596 O O . THR A 1 204 ? 11.335 5.906 1.589 1.00 97.69 204 THR A O 1
ATOM 1599 N N . ILE A 1 205 ? 11.271 5.796 3.827 1.00 98.00 205 ILE A N 1
ATOM 1600 C CA . ILE A 1 205 ? 12.203 6.916 4.032 1.00 98.00 205 ILE A CA 1
ATOM 1601 C C . ILE A 1 205 ? 13.560 6.583 3.410 1.00 98.00 205 ILE A C 1
ATOM 1603 O O . ILE A 1 205 ? 14.093 7.386 2.647 1.00 98.00 205 ILE A O 1
ATOM 1607 N N . TYR A 1 206 ? 14.111 5.403 3.703 1.00 97.50 206 TYR A N 1
ATOM 1608 C CA . TYR A 1 206 ? 15.391 4.981 3.137 1.00 97.50 206 TYR A CA 1
ATOM 1609 C C . TYR A 1 206 ? 15.336 4.898 1.603 1.00 97.50 206 TYR A C 1
ATOM 1611 O O . TYR A 1 206 ? 16.239 5.398 0.931 1.00 97.50 206 TYR A O 1
ATOM 1619 N N . TYR A 1 207 ? 14.259 4.333 1.048 1.00 96.50 207 TYR A N 1
ATOM 1620 C CA . TYR A 1 207 ? 14.023 4.231 -0.392 1.00 96.50 207 TYR A CA 1
ATOM 1621 C C . TYR A 1 207 ? 14.056 5.604 -1.080 1.00 96.50 207 TYR A C 1
ATOM 1623 O O . TYR A 1 207 ? 14.800 5.786 -2.048 1.00 96.50 207 TYR A O 1
ATOM 1631 N N . TYR A 1 208 ? 13.337 6.592 -0.535 1.00 97.12 208 TYR A N 1
ATOM 1632 C CA . TYR A 1 208 ? 13.344 7.955 -1.064 1.00 97.12 208 TYR A CA 1
ATOM 1633 C C . TYR A 1 208 ? 14.675 8.667 -0.889 1.00 97.12 208 TYR A C 1
ATOM 1635 O O . TYR A 1 208 ? 15.185 9.237 -1.851 1.00 97.12 208 TYR A O 1
ATOM 1643 N N . LEU A 1 209 ? 15.249 8.644 0.317 1.00 96.38 209 LEU A N 1
ATOM 1644 C CA . LEU A 1 209 ? 16.508 9.335 0.595 1.00 96.38 209 LEU A CA 1
ATOM 1645 C C . LEU A 1 209 ? 17.621 8.841 -0.325 1.00 96.38 209 LEU A C 1
ATOM 1647 O O . LEU A 1 209 ? 18.411 9.646 -0.806 1.00 96.38 209 LEU A O 1
ATOM 1651 N N . ARG A 1 210 ? 17.653 7.541 -0.625 1.00 94.75 210 ARG A N 1
ATOM 1652 C CA . ARG A 1 210 ? 18.644 6.954 -1.526 1.00 94.75 210 ARG A CA 1
ATOM 1653 C C . ARG A 1 210 ? 18.531 7.488 -2.956 1.00 94.75 210 ARG A C 1
ATOM 1655 O O . ARG A 1 210 ? 19.566 7.724 -3.571 1.00 94.75 210 ARG A O 1
ATOM 1662 N N . GLU A 1 211 ? 17.323 7.706 -3.480 1.00 94.12 211 GLU A N 1
ATOM 1663 C CA . GLU A 1 211 ? 17.162 8.363 -4.788 1.00 94.12 211 GLU A CA 1
ATOM 1664 C C . GLU A 1 211 ? 17.442 9.864 -4.721 1.00 94.12 211 GLU A C 1
ATOM 1666 O O . GLU A 1 211 ? 18.166 10.373 -5.570 1.00 94.12 211 GLU A O 1
ATOM 1671 N N . ILE A 1 212 ? 16.947 10.566 -3.698 1.00 95.31 212 ILE A N 1
ATOM 1672 C CA . ILE A 1 212 ? 17.133 12.018 -3.553 1.00 95.31 212 ILE A CA 1
ATOM 1673 C C . ILE A 1 212 ? 18.621 12.371 -3.433 1.00 95.31 212 ILE A C 1
ATOM 1675 O O . ILE A 1 212 ? 19.107 13.229 -4.165 1.00 95.31 212 ILE A O 1
ATOM 1679 N N . ILE A 1 213 ? 19.360 11.688 -2.552 1.00 96.75 213 ILE A N 1
ATOM 1680 C CA . ILE A 1 213 ? 20.803 11.907 -2.353 1.00 96.75 213 ILE A CA 1
ATOM 1681 C C . ILE A 1 213 ? 21.587 11.547 -3.621 1.00 96.75 213 ILE A C 1
ATOM 1683 O O . ILE A 1 213 ? 22.577 12.200 -3.937 1.00 96.75 213 ILE A O 1
ATOM 1687 N N . GLY A 1 214 ? 21.138 10.529 -4.361 1.00 94.44 214 GLY A N 1
ATOM 1688 C CA . GLY A 1 214 ? 21.748 10.125 -5.625 1.00 94.44 214 GLY A CA 1
ATOM 1689 C C . GLY A 1 214 ? 21.440 11.048 -6.809 1.00 94.44 214 GLY A C 1
ATOM 1690 O O . GLY A 1 214 ? 22.030 10.856 -7.868 1.00 94.44 214 GLY A O 1
ATOM 1691 N N . GLY A 1 215 ? 20.527 12.016 -6.667 1.00 96.25 215 GLY A N 1
ATOM 1692 C CA . GLY A 1 215 ? 20.082 12.876 -7.768 1.00 96.25 215 GLY A CA 1
ATOM 1693 C C . GLY A 1 215 ? 19.080 12.212 -8.723 1.00 96.25 215 GLY A C 1
ATOM 1694 O O . GLY A 1 215 ? 19.048 12.559 -9.899 1.00 96.25 215 GLY A O 1
ATOM 1695 N N . PHE A 1 216 ? 18.269 11.270 -8.229 1.00 95.94 216 PHE A N 1
ATOM 1696 C CA . PHE A 1 216 ? 17.254 10.507 -8.975 1.00 95.94 216 PHE A CA 1
ATOM 1697 C C . PHE A 1 216 ? 17.784 9.737 -10.202 1.00 95.94 216 PHE A C 1
ATOM 1699 O O . PHE A 1 216 ? 17.181 9.803 -11.274 1.00 95.94 216 PHE A O 1
ATOM 1706 N N . PRO A 1 217 ? 18.886 8.972 -10.088 1.00 95.12 217 PRO A N 1
ATOM 1707 C CA . PRO A 1 217 ? 19.483 8.285 -11.234 1.00 95.12 217 PRO A CA 1
ATOM 1708 C C . PRO A 1 217 ? 18.578 7.195 -11.820 1.00 95.12 217 PRO A C 1
ATOM 1710 O O . PRO A 1 217 ? 18.775 6.783 -12.961 1.00 95.12 217 PRO A O 1
ATOM 1713 N N . SER A 1 218 ? 17.607 6.709 -11.043 1.00 95.12 218 SER A N 1
ATOM 1714 C CA . SER A 1 218 ? 16.771 5.568 -11.419 1.00 95.12 218 SER A CA 1
ATOM 1715 C C . SER A 1 218 ? 15.374 5.965 -11.894 1.00 95.12 218 SER A C 1
ATOM 1717 O O . SER A 1 218 ? 14.634 5.099 -12.369 1.00 95.12 218 SER A O 1
ATOM 1719 N N . VAL A 1 219 ? 15.018 7.248 -11.769 1.00 96.19 219 VAL A N 1
ATOM 1720 C CA . VAL A 1 219 ? 13.671 7.792 -11.985 1.00 96.19 219 VAL A CA 1
ATOM 1721 C C . VAL A 1 219 ? 13.702 8.759 -13.161 1.00 96.19 219 VAL A C 1
ATOM 1723 O O . VAL A 1 219 ? 14.576 9.619 -13.256 1.00 96.19 219 VAL A O 1
ATOM 1726 N N . ASN A 1 220 ? 12.718 8.677 -14.053 1.00 95.94 220 ASN A N 1
ATOM 1727 C CA . ASN A 1 220 ? 12.590 9.637 -15.141 1.00 95.94 220 ASN A CA 1
ATOM 1728 C C . ASN A 1 220 ? 12.017 10.974 -14.637 1.00 95.94 220 ASN A C 1
ATOM 1730 O O . ASN A 1 220 ? 10.807 11.193 -14.633 1.00 95.94 220 ASN A O 1
ATOM 1734 N N . THR A 1 221 ? 12.895 11.902 -14.256 1.00 96.38 221 THR A N 1
ATOM 1735 C CA . THR A 1 221 ? 12.515 13.228 -13.733 1.00 96.38 221 THR A CA 1
ATOM 1736 C C . THR A 1 221 ? 11.952 14.185 -14.787 1.00 96.38 221 THR A C 1
ATOM 1738 O O . THR A 1 221 ? 11.358 15.201 -14.433 1.00 96.38 221 THR A O 1
ATOM 1741 N N . SER A 1 222 ? 12.093 13.862 -16.078 1.00 96.31 222 SER A N 1
ATOM 1742 C CA . SER A 1 222 ? 11.574 14.680 -17.183 1.00 96.31 222 SER A CA 1
ATOM 1743 C C . SER A 1 222 ? 10.091 14.437 -17.487 1.00 96.31 222 SER A C 1
ATOM 1745 O O . SER A 1 222 ? 9.457 15.250 -18.160 1.00 96.31 222 SER A O 1
ATOM 1747 N N . ASN A 1 223 ? 9.519 13.332 -16.994 1.00 96.75 223 ASN A N 1
ATOM 1748 C CA . ASN A 1 223 ? 8.123 12.972 -17.213 1.00 96.75 223 ASN A CA 1
ATOM 1749 C C . ASN A 1 223 ? 7.315 13.096 -15.915 1.00 96.75 223 ASN A C 1
ATOM 1751 O O . ASN A 1 223 ? 7.658 12.519 -14.885 1.00 96.75 223 ASN A O 1
ATOM 1755 N N . PHE A 1 224 ? 6.200 13.827 -15.982 1.00 96.38 224 PHE A N 1
ATOM 1756 C CA . PHE A 1 224 ? 5.357 14.089 -14.817 1.00 96.38 224 PHE A CA 1
ATOM 1757 C C . PHE A 1 224 ? 4.777 12.814 -14.194 1.00 96.38 224 PHE A C 1
ATOM 1759 O O . PHE A 1 224 ? 4.764 12.686 -12.974 1.00 96.38 224 PHE A O 1
ATOM 1766 N N . VAL A 1 225 ? 4.287 11.873 -15.007 1.00 97.31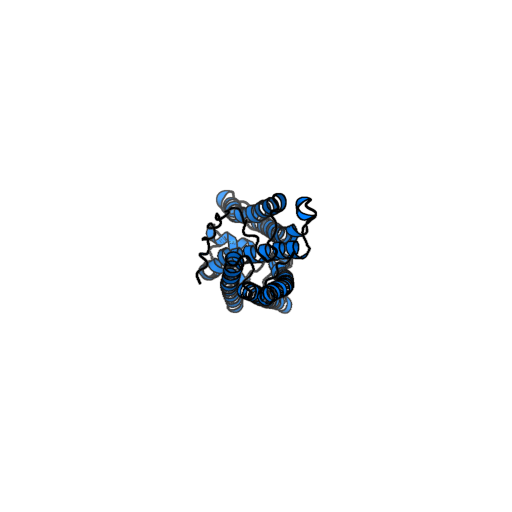 225 VAL A N 1
ATOM 1767 C CA . VAL A 1 225 ? 3.678 10.636 -14.495 1.00 97.31 225 VAL A CA 1
ATOM 1768 C C . VAL A 1 225 ? 4.743 9.752 -13.856 1.00 97.31 225 VAL A C 1
ATOM 1770 O O . VAL A 1 225 ? 4.519 9.208 -12.778 1.00 97.31 225 VAL A O 1
ATOM 1773 N N . ASP A 1 226 ? 5.913 9.645 -14.474 1.00 96.69 226 ASP A N 1
ATOM 1774 C CA . ASP A 1 226 ? 6.999 8.823 -13.949 1.00 96.69 226 ASP A CA 1
ATOM 1775 C C . ASP A 1 226 ? 7.508 9.336 -12.594 1.00 96.69 226 ASP A C 1
ATOM 1777 O O . ASP A 1 226 ? 7.562 8.581 -11.623 1.00 96.69 226 ASP A O 1
ATOM 1781 N N . LEU A 1 227 ? 7.794 10.635 -12.486 1.00 96.44 227 LEU A N 1
ATOM 1782 C CA . LEU A 1 227 ? 8.260 11.218 -11.232 1.00 96.44 227 LEU A CA 1
ATOM 1783 C C . LEU A 1 227 ? 7.133 11.336 -10.200 1.00 96.44 227 LEU A C 1
ATOM 1785 O O . LEU A 1 227 ? 7.224 10.799 -9.099 1.00 96.44 227 LEU A O 1
ATOM 1789 N N . TRP A 1 228 ? 6.065 12.063 -10.518 1.00 96.75 228 TRP A N 1
ATOM 1790 C CA . TRP A 1 228 ? 5.093 12.457 -9.501 1.00 96.75 228 TRP A CA 1
ATOM 1791 C C . TRP A 1 228 ? 4.082 11.367 -9.194 1.00 96.75 228 TRP A C 1
ATOM 1793 O O . TRP A 1 228 ? 3.728 11.197 -8.034 1.00 96.75 228 TRP A O 1
ATOM 1803 N N . VAL A 1 229 ? 3.618 10.616 -10.192 1.00 96.62 229 VAL A N 1
ATOM 1804 C CA . VAL A 1 229 ? 2.585 9.594 -9.975 1.00 96.62 229 VAL A CA 1
ATOM 1805 C C . VAL A 1 229 ? 3.228 8.288 -9.522 1.00 96.62 229 VAL A C 1
ATOM 1807 O O . VAL A 1 229 ? 2.966 7.842 -8.406 1.00 96.62 229 VAL A O 1
ATOM 1810 N N . LYS A 1 230 ? 4.090 7.697 -10.359 1.00 95.44 230 LYS A N 1
ATOM 1811 C CA . LYS A 1 230 ? 4.722 6.403 -10.079 1.00 95.44 230 LYS A CA 1
ATOM 1812 C C . LYS A 1 230 ? 5.655 6.502 -8.881 1.00 95.44 230 LYS A C 1
ATOM 1814 O O . LYS A 1 230 ? 5.472 5.760 -7.925 1.00 95.44 230 LYS A O 1
ATOM 1819 N N . PHE A 1 231 ? 6.629 7.408 -8.910 1.00 96.50 231 PHE A N 1
ATOM 1820 C CA . PHE A 1 231 ? 7.657 7.423 -7.876 1.00 96.50 231 PHE A CA 1
ATOM 1821 C C . PHE A 1 231 ? 7.204 8.121 -6.581 1.00 96.50 231 PHE A C 1
ATOM 1823 O O . PHE A 1 231 ? 7.291 7.519 -5.516 1.00 96.50 231 PHE A O 1
ATOM 1830 N N . ILE A 1 232 ? 6.682 9.352 -6.636 1.00 96.12 232 ILE A N 1
ATOM 1831 C CA . ILE A 1 232 ? 6.359 10.132 -5.423 1.00 96.12 232 ILE A CA 1
ATOM 1832 C C . ILE A 1 232 ? 4.996 9.770 -4.811 1.00 96.12 232 ILE A C 1
ATOM 1834 O O . ILE A 1 232 ? 4.881 9.514 -3.615 1.00 96.12 232 ILE A O 1
ATOM 1838 N N . VAL A 1 233 ? 3.907 9.798 -5.576 1.00 95.19 233 VAL A N 1
ATOM 1839 C CA . VAL A 1 233 ? 2.569 9.666 -4.977 1.00 95.19 233 VAL A CA 1
ATOM 1840 C C . VAL A 1 233 ? 2.271 8.223 -4.585 1.00 95.19 233 VAL A C 1
ATOM 1842 O O . VAL A 1 233 ? 1.782 7.993 -3.477 1.00 95.19 233 VAL A O 1
ATOM 1845 N N . LEU A 1 234 ? 2.572 7.255 -5.455 1.00 93.00 234 LEU A N 1
ATOM 1846 C CA . LEU A 1 234 ? 2.278 5.846 -5.189 1.00 93.00 234 LEU A CA 1
ATOM 1847 C C . LEU A 1 234 ? 3.008 5.344 -3.934 1.00 93.00 234 LEU A C 1
ATOM 1849 O O . LEU A 1 234 ? 2.366 4.799 -3.036 1.00 93.00 234 LEU A O 1
ATOM 1853 N N . ASN A 1 235 ? 4.310 5.622 -3.816 1.00 94.88 235 ASN A N 1
ATOM 1854 C CA . ASN A 1 235 ? 5.092 5.257 -2.630 1.00 94.88 235 ASN A CA 1
ATOM 1855 C C . ASN A 1 235 ? 4.829 6.201 -1.441 1.00 94.88 235 ASN A C 1
ATOM 1857 O O . ASN A 1 235 ? 4.985 5.820 -0.284 1.00 94.88 235 ASN A O 1
ATOM 1861 N N . GLY A 1 236 ? 4.392 7.442 -1.685 1.00 95.38 236 GLY A N 1
ATOM 1862 C CA . GLY A 1 236 ? 4.142 8.446 -0.646 1.00 95.38 236 GLY A CA 1
ATOM 1863 C C . GLY A 1 236 ? 3.083 8.028 0.376 1.00 95.38 236 GLY A C 1
ATOM 1864 O O . GLY A 1 236 ? 3.151 8.432 1.538 1.00 95.38 236 GLY A O 1
ATOM 1865 N N . LEU A 1 237 ? 2.144 7.153 0.002 1.00 95.00 237 LEU A N 1
ATOM 1866 C CA . LEU A 1 237 ? 1.170 6.625 0.956 1.00 95.00 237 LEU A CA 1
ATOM 1867 C C . LEU A 1 237 ? 1.835 5.804 2.077 1.00 95.00 237 LEU A C 1
ATOM 1869 O O . LEU A 1 237 ? 1.382 5.882 3.220 1.00 95.00 237 LEU A O 1
ATOM 1873 N N . TRP A 1 238 ? 2.943 5.112 1.794 1.00 97.06 238 TRP A N 1
ATOM 1874 C CA . TRP A 1 238 ? 3.744 4.399 2.796 1.00 97.06 238 TRP A CA 1
ATOM 1875 C C . TRP A 1 238 ? 4.561 5.333 3.702 1.00 97.06 238 TRP A C 1
ATOM 1877 O O . TRP A 1 238 ? 5.086 4.883 4.713 1.00 97.06 238 TRP A O 1
ATOM 1887 N N . LEU A 1 239 ? 4.620 6.641 3.426 1.00 96.44 239 LEU A N 1
ATOM 1888 C CA . LEU A 1 239 ? 5.119 7.632 4.388 1.00 96.44 239 LEU A CA 1
ATOM 1889 C C . LEU A 1 239 ? 4.016 8.185 5.292 1.00 96.44 239 LEU A C 1
ATOM 1891 O O . LEU A 1 239 ? 4.286 8.571 6.425 1.00 96.44 239 LEU A O 1
ATOM 1895 N N . VAL A 1 240 ? 2.776 8.254 4.800 1.00 96.75 240 VAL A N 1
ATOM 1896 C CA . VAL A 1 240 ? 1.669 8.930 5.495 1.00 96.75 240 VAL A CA 1
ATOM 1897 C C . VAL A 1 240 ? 0.846 7.959 6.337 1.00 96.75 240 VAL A C 1
ATOM 1899 O O . VAL A 1 240 ? 0.608 8.202 7.522 1.00 96.75 240 VAL A O 1
ATOM 1902 N N . ALA A 1 241 ? 0.400 6.849 5.753 1.00 97.62 241 ALA A N 1
ATOM 1903 C CA . ALA A 1 241 ? -0.507 5.914 6.408 1.00 97.62 241 ALA A CA 1
ATOM 1904 C C . ALA A 1 241 ? 0.081 5.222 7.659 1.00 97.62 241 ALA A C 1
ATOM 1906 O O . ALA A 1 241 ? -0.685 4.965 8.601 1.00 97.62 241 ALA A O 1
ATOM 1907 N N . PRO A 1 242 ? 1.405 4.984 7.769 1.00 98.50 242 PRO A N 1
ATOM 1908 C CA . PRO A 1 242 ? 2.000 4.536 9.023 1.00 98.50 242 PRO A CA 1
ATOM 1909 C C . PRO A 1 242 ? 1.715 5.438 10.222 1.00 98.50 242 PRO A C 1
ATOM 1911 O O . PRO A 1 242 ? 1.358 4.930 11.282 1.00 98.50 242 PRO A O 1
ATOM 1914 N N . TRP A 1 243 ? 1.755 6.764 10.069 1.00 98.44 243 TRP A N 1
ATOM 1915 C CA . TRP A 1 243 ? 1.439 7.684 11.169 1.00 98.44 243 TRP A CA 1
ATOM 1916 C C . TRP A 1 243 ? -0.004 7.533 11.649 1.00 98.44 243 TRP A C 1
ATOM 1918 O O . TRP A 1 243 ? -0.266 7.499 12.853 1.00 98.44 243 TRP A O 1
ATOM 1928 N N . PHE A 1 244 ? -0.942 7.359 10.716 1.00 98.56 244 PHE A N 1
ATOM 1929 C CA . PHE A 1 244 ? -2.340 7.079 11.042 1.00 98.56 244 PHE A CA 1
ATOM 1930 C C . PHE A 1 244 ? -2.469 5.759 11.800 1.00 98.56 244 PHE A C 1
ATOM 1932 O O . PHE A 1 244 ? -3.210 5.690 12.779 1.00 98.56 244 PHE A O 1
ATOM 1939 N N . THR A 1 245 ? -1.713 4.736 11.394 1.00 98.62 245 THR A N 1
ATOM 1940 C CA . THR A 1 245 ? -1.675 3.441 12.083 1.00 98.62 245 THR A CA 1
ATOM 1941 C C . THR A 1 245 ? -1.119 3.576 13.495 1.00 98.62 245 THR A C 1
ATOM 1943 O O . THR A 1 245 ? -1.694 3.009 14.417 1.00 98.62 245 THR A O 1
ATOM 1946 N N . LEU A 1 246 ? -0.050 4.344 13.705 1.00 98.75 246 LEU A N 1
ATOM 1947 C CA . LEU A 1 246 ? 0.536 4.540 15.032 1.00 98.75 246 LEU A CA 1
ATOM 1948 C C . LEU A 1 246 ? -0.423 5.287 15.969 1.00 98.75 246 LEU A C 1
ATOM 1950 O O . LEU A 1 246 ? -0.653 4.848 17.097 1.00 98.75 246 LEU A O 1
ATOM 1954 N N . ILE A 1 247 ? -1.062 6.359 15.487 1.00 98.50 247 ILE A N 1
ATOM 1955 C CA . ILE A 1 247 ? -2.077 7.110 16.246 1.00 98.50 247 ILE A CA 1
ATOM 1956 C C . ILE A 1 247 ? -3.291 6.226 16.557 1.00 98.50 247 ILE A C 1
ATOM 1958 O O . ILE A 1 247 ? -3.810 6.232 17.678 1.00 98.50 247 ILE A O 1
ATOM 1962 N N . TRP A 1 248 ? -3.760 5.465 15.566 1.00 98.19 248 TRP A N 1
ATOM 1963 C CA . TRP A 1 248 ? -4.845 4.504 15.727 1.00 98.19 248 TRP A CA 1
ATOM 1964 C C . TRP A 1 248 ? -4.487 3.426 16.743 1.00 98.19 248 TRP A C 1
ATOM 1966 O O . TRP A 1 248 ? -5.285 3.150 17.634 1.00 98.19 248 TRP A O 1
ATOM 1976 N N . GLY A 1 249 ? -3.290 2.859 16.632 1.00 97.94 249 GLY A N 1
ATOM 1977 C CA . GLY A 1 249 ? -2.796 1.781 17.469 1.00 97.94 249 GLY A CA 1
ATOM 1978 C C . GLY A 1 249 ? -2.682 2.216 18.921 1.00 97.94 249 GLY A C 1
ATOM 1979 O O . GLY A 1 249 ? -3.220 1.541 19.789 1.00 97.94 249 GLY A O 1
ATOM 1980 N N . TRP A 1 250 ? -2.129 3.401 19.190 1.00 98.19 250 TRP A N 1
ATOM 1981 C CA . TRP A 1 250 ? -2.123 3.987 20.535 1.00 98.19 250 TRP A CA 1
ATOM 1982 C C . TRP A 1 250 ? -3.545 4.141 21.106 1.00 98.19 250 TRP A C 1
ATOM 1984 O O . TRP A 1 250 ? -3.841 3.677 22.208 1.00 98.19 250 TRP A O 1
ATOM 1994 N N . LYS A 1 251 ? -4.473 4.715 20.326 1.00 96.19 251 LYS A N 1
ATOM 1995 C CA . LYS A 1 251 ? -5.888 4.852 20.717 1.00 96.19 251 LYS A CA 1
ATOM 1996 C C . LYS A 1 251 ? -6.571 3.494 20.938 1.00 96.19 251 LYS A C 1
ATOM 1998 O O . LYS A 1 251 ? -7.440 3.390 21.805 1.00 96.19 251 LYS A O 1
ATOM 2003 N N . MET A 1 252 ? -6.241 2.486 20.137 1.00 95.31 252 MET A N 1
ATOM 2004 C CA . MET A 1 252 ? -6.798 1.138 20.221 1.00 95.31 252 MET A CA 1
ATOM 2005 C C . MET A 1 252 ? -6.259 0.398 21.447 1.00 95.31 252 MET A C 1
ATOM 2007 O O . MET A 1 252 ? -7.045 -0.188 22.184 1.00 95.31 252 MET A O 1
ATOM 2011 N N . LEU A 1 253 ? -4.956 0.494 21.714 1.00 96.12 253 LEU A N 1
ATOM 2012 C CA . LEU A 1 253 ? -4.312 -0.104 22.880 1.00 96.12 253 LEU A CA 1
ATOM 2013 C C . LEU A 1 253 ? -4.899 0.426 24.183 1.00 96.12 253 LEU A C 1
ATOM 2015 O O . LEU A 1 253 ? -5.253 -0.381 25.032 1.00 96.12 253 LEU A O 1
ATOM 2019 N N . ASN A 1 254 ? -5.102 1.741 24.316 1.00 93.94 254 ASN A N 1
ATOM 2020 C CA . ASN A 1 254 ? -5.751 2.301 25.509 1.00 93.94 254 ASN A CA 1
ATOM 2021 C C . ASN A 1 254 ? -7.133 1.670 25.738 1.00 93.94 254 ASN A C 1
ATOM 2023 O O . ASN A 1 254 ? -7.422 1.197 26.829 1.00 93.94 254 ASN A O 1
ATOM 2027 N N . ARG A 1 255 ? -7.943 1.533 24.678 1.00 91.69 255 ARG A N 1
ATOM 2028 C CA . ARG A 1 255 ? -9.248 0.855 24.762 1.00 91.69 255 ARG A CA 1
ATOM 2029 C C . ARG A 1 255 ? -9.121 -0.628 25.119 1.00 91.69 255 ARG A C 1
ATOM 2031 O O . ARG A 1 255 ? -9.922 -1.155 25.880 1.00 91.69 255 ARG A O 1
ATOM 2038 N N . GLN A 1 256 ? -8.133 -1.325 24.568 1.00 92.75 256 GLN A N 1
ATOM 2039 C CA . GLN A 1 256 ? -7.896 -2.738 24.867 1.00 92.75 256 GLN A CA 1
ATOM 2040 C C . GLN A 1 256 ? -7.457 -2.936 26.323 1.00 92.75 256 GLN A C 1
ATOM 2042 O O . GLN A 1 256 ? -7.973 -3.827 26.995 1.00 92.75 256 GLN A O 1
ATOM 2047 N N . PHE A 1 257 ? -6.547 -2.099 26.826 1.00 92.50 257 PHE A N 1
ATOM 2048 C CA . PHE A 1 257 ? -6.068 -2.147 28.206 1.00 92.50 257 PHE A CA 1
ATOM 2049 C C . PHE A 1 257 ? -7.168 -1.789 29.202 1.00 92.50 257 PHE A C 1
ATOM 2051 O O . PHE A 1 257 ? -7.403 -2.545 30.140 1.00 92.50 257 PHE A O 1
ATOM 2058 N N . ASP A 1 258 ? -7.914 -0.717 28.953 1.00 88.31 258 ASP A N 1
ATOM 2059 C CA . ASP A 1 258 ? -9.053 -0.328 29.783 1.00 88.31 258 ASP A CA 1
ATOM 2060 C C . ASP A 1 258 ? -10.125 -1.424 29.837 1.00 88.31 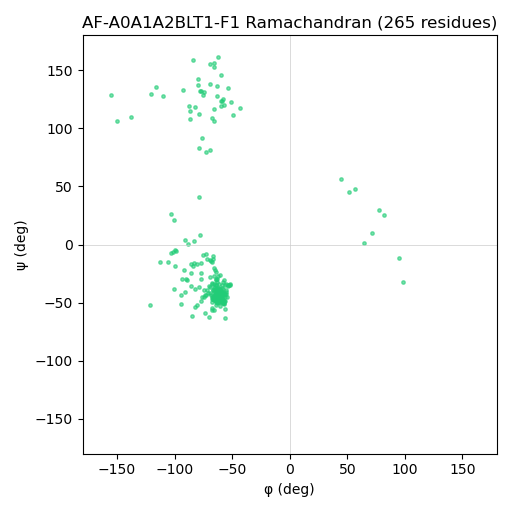258 ASP A C 1
ATOM 2062 O O . ASP A 1 258 ? -10.666 -1.715 30.907 1.00 88.31 258 ASP A O 1
ATOM 2066 N N . PHE A 1 259 ? -10.418 -2.076 28.704 1.00 86.56 259 PHE A N 1
ATOM 2067 C CA . PHE A 1 259 ? -11.337 -3.215 28.667 1.00 86.56 259 PHE A CA 1
ATOM 2068 C C . PHE A 1 259 ? -10.817 -4.386 29.512 1.00 86.56 259 PHE A C 1
ATOM 2070 O O . PHE A 1 259 ? -11.588 -4.972 30.268 1.00 86.56 259 PHE A O 1
ATOM 2077 N N . MET A 1 260 ? -9.521 -4.706 29.433 1.00 85.50 260 MET A N 1
ATOM 2078 C CA . MET A 1 260 ? -8.917 -5.771 30.246 1.00 85.50 260 MET A CA 1
ATOM 2079 C C . MET A 1 260 ? -8.938 -5.457 31.746 1.00 85.50 260 MET A C 1
ATOM 2081 O O . MET A 1 260 ? -9.150 -6.364 32.544 1.00 85.50 260 MET A O 1
ATOM 2085 N N . LEU A 1 261 ? -8.740 -4.194 32.131 1.00 87.25 261 LEU A N 1
ATOM 2086 C CA . LEU A 1 261 ? -8.705 -3.778 33.535 1.00 87.25 261 LEU A CA 1
ATOM 2087 C C . LEU A 1 261 ? -10.099 -3.640 34.153 1.00 87.25 261 LEU A C 1
ATOM 2089 O O . LEU A 1 261 ? -10.284 -3.935 35.330 1.00 87.25 261 LEU A O 1
ATOM 2093 N N . THR A 1 262 ? -11.078 -3.161 33.385 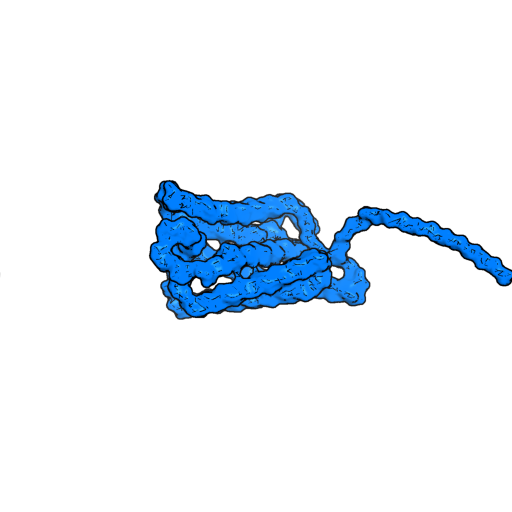1.00 85.12 262 THR A N 1
ATOM 2094 C CA . THR A 1 262 ? -12.384 -2.756 33.932 1.00 85.12 262 THR A CA 1
ATOM 2095 C C . THR A 1 262 ? -13.548 -3.636 33.491 1.00 85.12 262 THR A C 1
ATOM 2097 O O . THR A 1 262 ? -14.639 -3.517 34.047 1.00 85.12 262 THR A O 1
ATOM 2100 N N . GLY A 1 263 ? -13.371 -4.459 32.454 1.00 77.12 263 GLY A N 1
ATOM 2101 C CA . GLY A 1 263 ? -14.451 -5.196 31.791 1.00 77.12 263 GLY A CA 1
ATOM 2102 C C . GLY A 1 263 ? -15.495 -4.307 31.095 1.00 77.12 263 GLY A C 1
ATOM 2103 O O . GLY A 1 263 ? -16.467 -4.828 30.541 1.00 77.12 263 GLY A O 1
ATOM 2104 N N . ARG A 1 264 ? -15.336 -2.973 31.112 1.00 70.88 264 ARG A N 1
ATOM 2105 C CA . ARG A 1 264 ? -16.320 -2.029 30.566 1.00 70.88 264 ARG A CA 1
ATOM 2106 C C . ARG A 1 264 ? -16.203 -1.929 29.053 1.00 70.88 264 ARG A C 1
ATOM 2108 O O . ARG A 1 264 ? -15.113 -1.835 28.497 1.00 70.88 264 ARG A O 1
ATOM 2115 N N . ARG A 1 265 ? -17.358 -1.910 28.387 1.00 65.38 265 ARG A N 1
ATOM 2116 C CA . ARG A 1 265 ? -17.457 -1.703 26.938 1.00 65.38 265 ARG A CA 1
ATOM 2117 C C . ARG A 1 265 ? -17.331 -0.218 26.611 1.00 65.38 265 ARG A C 1
ATOM 2119 O O . ARG A 1 265 ? -17.871 0.615 27.334 1.00 65.38 265 ARG A O 1
ATOM 2126 N N . PHE A 1 266 ? -16.666 0.092 25.504 1.00 61.25 266 PHE A N 1
ATOM 2127 C CA . PHE A 1 266 ? -16.607 1.454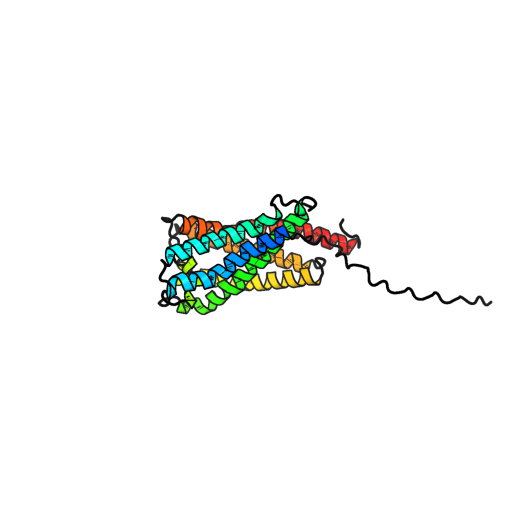 24.980 1.00 61.25 266 PHE A CA 1
ATOM 2128 C C . PHE A 1 266 ? -17.868 1.751 24.167 1.00 61.25 266 PHE A C 1
ATOM 2130 O O . PHE A 1 266 ? -18.122 1.069 23.173 1.00 61.25 266 PHE A O 1
ATOM 2137 N N . THR A 1 267 ? -18.642 2.748 24.601 1.00 51.88 267 THR A N 1
ATOM 2138 C CA . THR A 1 267 ? -19.737 3.359 23.827 1.00 51.88 267 THR A CA 1
ATOM 2139 C C . THR A 1 267 ? -19.195 4.362 22.822 1.00 51.88 267 THR A C 1
ATOM 2141 O O . THR A 1 267 ? -18.345 5.184 23.239 1.00 51.88 267 THR A O 1
#

Foldseek 3Di:
DDDDDDDDDDDDPDPPPPPDQLEDEQDDDPVLVVQLCCLVVVLVVLLVVLLCCCQVVNDDLQVSLLVSLLSLLCSLVCNLCSLVDPDPRNPPPDPLSSLVSSLVSNLVVLLCCLVVPLVVLLVCLVVLVPCPNPSVSSSVVSCCVQQFVCSNVVPVLNSVLSVLSNVLSVLLVVLVCQCVVSVLLDLSSLVSSLVSLVSLQVSLVVVVVVCVVVVNPGHNPVDCSNPPRNHCSSSVCSNPSSVSSNVSSVVSNVSSVCCVVPVHRDD

Sequence (267 aa):
MTTSASPTKHGVFDPKVESSSPIVTVPRSRPLRLTWLLLFGSFAISFPLCMVLVFEVGFDRRLVGSIMSVNGCIAYLGGFAAAFLPYRSLRNWTPFQRLTAAVLTFMISARVTNLTWELPWLFTHPYLPGHQKDMWAYPWYVYIDGGDTKYLTAPANLVALECISVTNACIAVTGLILLFRSKYTNSRGTLLLMSAAVVDLTITIYYYLREIIGGFPSVNTSNFVDLWVKFIVLNGLWLVAPWFTLIWGWKMLNRQFDFMLTGRRFT

Solvent-accessible surface area (backbone atoms only — not comparable to full-atom values): 14405 Å² total; per-residue (Å²): 141,83,87,83,80,79,84,78,80,81,77,78,84,71,90,76,70,73,84,72,55,56,40,85,64,68,76,89,42,71,69,58,51,50,50,41,48,52,32,49,45,52,40,62,52,39,56,65,50,48,39,45,40,32,74,75,70,64,45,63,60,66,60,50,22,49,53,48,44,51,44,41,37,49,20,52,54,46,43,34,46,48,53,73,50,91,48,80,78,49,71,86,54,50,73,66,40,29,49,50,44,18,37,52,44,44,56,53,55,51,35,48,43,27,63,71,49,48,46,54,41,76,74,42,37,89,59,44,71,89,33,81,86,37,64,86,49,38,80,56,43,44,40,30,67,36,19,37,38,48,70,56,71,52,48,69,69,57,51,50,49,49,55,48,48,35,54,38,29,56,45,29,51,52,10,50,52,42,18,60,76,48,45,57,55,38,54,66,14,42,50,32,40,33,53,31,23,52,52,45,30,52,53,46,51,51,56,49,49,57,34,60,78,61,67,39,83,47,36,35,78,90,38,68,56,23,33,50,39,44,44,45,50,49,54,41,48,42,62,50,52,25,57,54,31,44,56,48,31,55,59,47,43,54,53,28,51,51,29,72,77,66,72,54,62,65,130

Nearest PDB structures (foldseek):
  7rdr-assembly1_A  TM=2.015E-01  e=4.410E+00  unidentified
  9f63-assembly1_A  TM=1.887E-01  e=3.726E+00  Saccharomyces cerevisiae

Radius of gyration: 23.43 Å; Cα contacts (8 Å, |Δi|>4): 296; chains: 1; bounding box: 59×44×90 Å